Protein 3IDU (pdb70)

B-factor: mean 20.77, std 11.4, range [4.21, 77.35]

Organism: Pyrococcus furiosus (strain ATCC 43587 / DSM 3638 / JCM 8422 / Vc1) (NCBI:txid186497)

Nearest PDB structures (foldseek):
  3idu-assembly1_A  TM=1.009E+00  e=4.921E-21  Pyrococcus furiosus
  3idu-assembly2_B  TM=9.889E-01  e=5.492E-18  Pyrococcus furiosus
  2m8x-assembly1_A  TM=9.704E-01  e=4.963E-16  Pyrococcus furiosus
  4pyg-assembly3_E  TM=6.342E-01  e=6.259E-03  Homo sapiens
  6kzb-assembly2_B  TM=6.230E-01  e=1.447E-02  Homo sapiens

Solvent-accessible surface area: 12906 Å² total

Radius of gyration: 19.67 Å; Cα contacts (8 Å, |Δi|>4): 592; chains: 2; bounding box: 34×52×50 Å

Structure (mmCIF, N/CA/C/O backbone):
data_3IDU
#
_entry.id   3IDU
#
_cell.length_a   24.551
_cell.length_b   72.665
_cell.length_c   58.456
_cell.angle_alpha   90.000
_cell.angle_beta   93.440
_cell.angle_gamma   90.000
#
_symmetry.space_group_name_H-M   'P 1 21 1'
#
loop_
_entity.id
_entity.type
_entity.pdbx_description
1 polymer 'Uncharacterized protein'
2 non-polymer 'MANGANESE (II) ION'
3 water water
#
loop_
_atom_site.group_PDB
_atom_site.id
_atom_site.type_symbol
_atom_site.label_atom_id
_atom_site.label_alt_id
_atom_site.label_comp_id
_atom_site.label_asym_id
_atom_site.label_entity_id
_atom_site.label_seq_id
_atom_site.pdbx_PDB_ins_code
_atom_site.Cartn_x
_atom_site.Cartn_y
_atom_site.Cartn_z
_atom_site.occupancy
_atom_site.B_iso_or_equiv
_atom_site.auth_seq_id
_atom_site.auth_comp_id
_atom_site.auth_asym_id
_atom_site.auth_atom_id
_atom_site.pdbx_PDB_model_num
ATOM 1 N N . THR A 1 2 ? 7.689 2.560 30.696 1.00 48.30 423 THR A N 1
ATOM 2 C CA . THR A 1 2 ? 8.283 1.191 30.674 1.00 46.11 423 THR A CA 1
ATOM 3 C C . THR A 1 2 ? 8.874 0.859 29.310 1.00 45.18 423 THR A C 1
ATOM 4 O O . THR A 1 2 ? 9.662 -0.076 29.176 1.00 48.42 423 THR A O 1
ATOM 8 N N . ASP A 1 3 ? 8.485 1.625 28.298 1.00 46.90 424 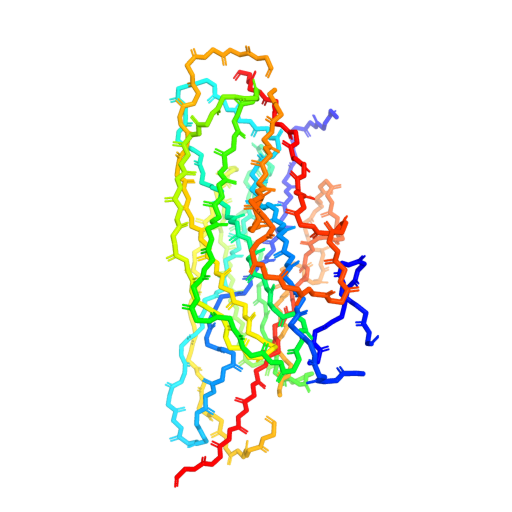ASP A N 1
ATOM 9 C CA . ASP A 1 3 ? 8.981 1.399 26.947 1.00 40.57 424 ASP A CA 1
ATOM 10 C C . ASP A 1 3 ? 10.446 1.802 26.797 1.00 35.70 424 ASP A C 1
ATOM 11 O O . ASP A 1 3 ? 10.837 2.919 27.138 1.00 28.32 424 ASP A O 1
ATOM 16 N N . TYR A 1 4 ? 11.254 0.875 26.294 1.00 32.51 425 TYR A N 1
ATOM 17 C CA . TYR A 1 4 ? 12.672 1.120 26.059 1.00 29.76 425 TYR A CA 1
ATOM 18 C C . TYR A 1 4 ? 13.097 0.381 24.800 1.00 26.95 425 TYR A C 1
ATOM 19 O O . TYR A 1 4 ? 12.809 -0.805 24.645 1.00 19.96 425 TYR A O 1
ATOM 28 N N . ASP A 1 5 ? 13.764 1.101 23.901 1.00 27.75 426 ASP A N 1
ATOM 29 C CA . ASP A 1 5 ? 14.260 0.539 22.646 1.00 23.87 426 ASP A CA 1
ATOM 30 C C . ASP A 1 5 ? 15.496 1.324 22.209 1.00 19.62 426 ASP A C 1
ATOM 31 O O . ASP A 1 5 ? 15.952 2.211 22.934 1.00 21.44 426 ASP A O 1
ATOM 36 N N . LYS A 1 6 ? 16.050 1.009 21.041 1.00 24.22 427 LYS A N 1
ATOM 37 C CA . LYS A 1 6 ? 17.254 1.706 20.590 1.00 23.78 427 LYS A CA 1
ATOM 38 C C . LYS A 1 6 ? 17.045 3.196 20.355 1.00 27.70 427 LYS A C 1
ATOM 39 O O . LYS A 1 6 ? 17.989 3.921 20.035 1.00 27.96 427 LYS A O 1
ATOM 45 N N . LEU A 1 7 ? 15.810 3.653 20.514 1.00 22.88 428 LEU A N 1
ATOM 46 C CA . LEU A 1 7 ? 15.496 5.065 20.326 1.00 27.46 428 LEU A CA 1
ATOM 47 C C . LEU A 1 7 ? 15.022 5.660 21.651 1.00 26.36 428 LEU A C 1
ATOM 48 O O . LEU A 1 7 ? 14.728 6.853 21.743 1.00 27.21 428 LEU A O 1
ATOM 53 N N . SER A 1 8 ? 14.960 4.818 22.678 1.00 29.66 429 SER A N 1
ATOM 54 C CA . SER A 1 8 ? 14.511 5.246 23.996 1.00 24.63 429 SER A CA 1
ATOM 55 C C . SER A 1 8 ? 15.312 4.627 25.136 1.00 28.05 429 SER A C 1
ATOM 56 O O . SER A 1 8 ? 15.236 3.420 25.378 1.00 25.40 429 SER A O 1
ATOM 59 N N . ASN A 1 9 ? 16.070 5.462 25.837 1.00 27.14 430 ASN A N 1
ATOM 60 C CA . ASN A 1 9 ? 16.869 5.008 26.966 1.00 26.23 430 ASN A CA 1
ATOM 61 C C . ASN A 1 9 ? 16.442 5.733 28.233 1.00 26.70 430 ASN A C 1
ATOM 62 O O . ASN A 1 9 ? 15.893 6.831 28.171 1.00 32.68 430 ASN A O 1
ATOM 67 N N . LEU A 1 10 ? 16.693 5.112 29.380 1.00 29.49 431 LEU A N 1
ATOM 68 C CA . LEU A 1 10 ? 16.323 5.702 30.659 1.00 30.32 431 LEU A CA 1
ATOM 69 C C . LEU A 1 10 ? 17.121 6.968 30.958 1.00 32.98 431 LEU A C 1
ATOM 70 O O . LEU A 1 10 ? 18.187 7.197 30.387 1.00 35.63 431 LEU A O 1
ATOM 75 N N . THR A 1 13 ? 16.605 11.771 34.624 1.00 52.95 434 THR A N 1
ATOM 76 C CA . THR A 1 13 ? 16.254 13.184 34.518 1.00 46.40 434 THR A CA 1
ATOM 77 C C . THR A 1 13 ? 14.779 13.367 34.167 1.00 43.22 434 THR A C 1
ATOM 78 O O . THR A 1 13 ? 14.242 12.667 33.309 1.00 45.62 434 THR A O 1
ATOM 82 N N . PHE A 1 14 ? 14.134 14.315 34.839 1.00 35.20 435 PHE A N 1
ATOM 83 C CA . PHE A 1 14 ? 12.724 14.605 34.613 1.00 30.01 435 PHE A CA 1
ATOM 84 C C . PHE A 1 14 ? 12.514 16.104 34.484 1.00 21.82 435 PHE A C 1
ATOM 85 O O . PHE A 1 14 ? 11.384 16.582 34.469 1.00 22.20 435 PHE A O 1
ATOM 93 N N . GLU A 1 15 ? 13.609 16.843 34.381 1.00 19.29 436 GLU A N 1
ATOM 94 C CA . GLU A 1 15 ? 13.515 18.288 34.275 1.00 15.04 436 GLU A CA 1
ATOM 95 C C . GLU A 1 15 ? 13.439 18.804 32.845 1.00 9.64 436 GLU A C 1
ATOM 96 O O . GLU A 1 15 ? 13.372 20.012 32.631 1.00 12.46 436 GLU A O 1
ATOM 102 N N . PHE A 1 16 ? 13.446 17.904 31.863 1.00 10.82 437 PHE A N 1
ATOM 103 C CA . PHE A 1 16 ? 13.376 18.326 30.460 1.00 10.38 437 PHE A CA 1
ATOM 104 C C . PHE A 1 16 ? 12.574 17.395 29.579 1.00 9.82 437 PHE A C 1
ATOM 105 O O . PHE A 1 16 ? 12.519 16.190 29.819 1.00 13.03 437 PHE A O 1
ATOM 113 N N . PRO A 1 17 ? 11.937 17.943 28.538 1.00 7.86 438 PRO A N 1
ATOM 114 C CA . PRO A 1 17 ? 11.188 17.034 27.677 1.00 8.34 438 PRO A CA 1
ATOM 115 C C . PRO A 1 17 ? 12.229 16.486 26.697 1.00 13.49 438 PRO A C 1
ATOM 116 O O . PRO A 1 17 ? 13.381 16.918 26.716 1.00 9.35 438 PRO A O 1
ATOM 120 N N . ASP A 1 18 ? 11.851 15.506 25.887 1.00 7.80 439 ASP A N 1
ATOM 121 C CA . ASP A 1 18 ? 12.750 14.999 24.856 1.00 6.77 439 ASP A CA 1
ATOM 122 C C . ASP A 1 18 ? 11.899 14.403 23.763 1.00 6.79 439 ASP A C 1
ATOM 123 O O . ASP A 1 18 ? 11.372 13.299 23.884 1.00 7.11 439 ASP A O 1
ATOM 128 N N . LEU A 1 19 ? 11.768 15.166 22.695 1.00 7.57 440 LEU A N 1
ATOM 129 C CA . LEU A 1 19 ? 10.976 14.765 21.557 1.00 7.40 440 LEU A CA 1
ATOM 130 C C . LEU A 1 19 ? 11.752 13.854 20.627 1.00 12.04 440 LEU A C 1
ATOM 131 O O . LEU A 1 19 ? 12.931 14.070 20.374 1.00 8.33 440 LEU A O 1
ATOM 136 N N . THR A 1 20 ? 11.078 12.834 20.113 1.00 8.41 441 THR A N 1
ATOM 137 C CA . THR A 1 20 ? 11.706 11.910 19.185 1.00 9.00 441 THR A CA 1
ATOM 138 C C . THR A 1 20 ? 10.667 11.486 18.154 1.00 9.40 441 THR A C 1
ATOM 139 O O . THR A 1 20 ? 9.465 11.588 18.399 1.00 9.46 441 THR A O 1
ATOM 143 N N . VAL A 1 21 ? 11.129 11.014 17.004 1.00 10.38 442 VAL A N 1
ATOM 144 C CA . VAL A 1 21 ? 10.226 10.573 15.947 1.00 10.26 442 VAL A CA 1
ATOM 145 C C . VAL A 1 21 ? 10.727 9.304 15.271 1.00 11.53 442 VAL A C 1
ATOM 146 O O . VAL A 1 21 ? 11.932 9.063 15.180 1.00 11.20 442 VAL A O 1
ATOM 150 N N . GLU A 1 22 ? 9.782 8.500 14.794 1.00 11.58 443 GLU A N 1
ATOM 151 C CA . GLU A 1 22 ? 10.092 7.256 14.105 1.00 11.72 443 GLU A CA 1
ATOM 152 C C . GLU A 1 22 ? 8.998 7.035 13.067 1.00 13.68 443 GLU A C 1
ATOM 153 O O . GLU A 1 22 ? 7.829 7.329 13.318 1.00 12.68 443 GLU A O 1
ATOM 159 N N . ILE A 1 23 ? 9.379 6.523 11.902 1.00 12.73 444 ILE A N 1
ATOM 160 C CA . ILE A 1 23 ? 8.425 6.258 10.829 1.00 10.31 444 ILE A CA 1
ATOM 161 C C . ILE A 1 23 ? 8.238 4.751 10.695 1.00 10.12 444 ILE A C 1
ATOM 162 O O . ILE A 1 23 ? 9.202 3.996 10.799 1.00 15.29 444 ILE A O 1
ATOM 167 N N . LYS A 1 24 ? 7.002 4.316 10.476 1.00 13.05 445 LYS A N 1
ATOM 168 C CA . LYS A 1 24 ? 6.721 2.895 10.298 1.00 18.59 445 LYS A CA 1
ATOM 169 C C . LYS A 1 24 ? 5.758 2.695 9.137 1.00 14.70 445 LYS A C 1
ATOM 170 O O . LYS A 1 24 ? 4.790 3.438 8.987 1.00 17.21 445 LYS A O 1
ATOM 176 N N . GLY A 1 25 ? 6.033 1.693 8.311 1.00 18.24 446 GLY A N 1
ATOM 177 C CA . GLY A 1 25 ? 5.177 1.421 7.171 1.00 16.97 446 GLY A CA 1
ATOM 178 C C . GLY A 1 25 ? 5.892 0.561 6.146 1.00 14.82 446 GLY A C 1
ATOM 179 O O . GLY A 1 25 ? 7.025 0.152 6.379 1.00 16.17 446 GLY A O 1
ATOM 180 N N . PRO A 1 26 ? 5.263 0.273 4.995 1.00 19.87 447 PRO A N 1
ATOM 181 C CA . PRO A 1 26 ? 5.896 -0.555 3.962 1.00 25.03 447 PRO A CA 1
ATOM 182 C C . PRO A 1 26 ? 7.153 0.067 3.365 1.00 26.15 447 PRO A C 1
ATOM 183 O O . PRO A 1 26 ? 7.166 1.243 2.999 1.00 31.61 447 PRO A O 1
ATOM 187 N N . ASP A 1 27 ? 8.210 -0.733 3.276 1.00 19.23 448 ASP A N 1
ATOM 188 C CA . ASP A 1 27 ? 9.473 -0.277 2.716 1.00 24.74 448 ASP A CA 1
ATOM 189 C C . ASP A 1 27 ? 9.486 -0.514 1.208 1.00 33.05 448 ASP A C 1
ATOM 190 O O . ASP A 1 27 ? 10.439 -0.156 0.513 1.00 26.13 448 ASP A O 1
ATOM 195 N N . VAL A 1 28 ? 8.412 -1.120 0.713 1.00 32.96 449 VAL A N 1
ATOM 196 C CA . VAL A 1 28 ? 8.264 -1.406 -0.708 1.00 31.30 449 VAL A CA 1
ATOM 197 C C . VAL A 1 28 ? 6.802 -1.219 -1.090 1.00 32.99 449 VAL A C 1
ATOM 198 O O . VAL A 1 28 ? 5.922 -1.870 -0.530 1.00 28.64 449 VAL A O 1
ATOM 202 N N . VAL A 1 29 ? 6.549 -0.322 -2.038 1.00 31.19 450 VAL A N 1
ATOM 203 C CA . VAL A 1 29 ? 5.188 -0.050 -2.486 1.00 35.15 450 VAL A CA 1
ATOM 204 C C . VAL A 1 29 ? 5.087 -0.038 -4.007 1.00 38.07 450 VAL A C 1
ATOM 205 O O . VAL A 1 29 ? 6.077 0.189 -4.703 1.00 42.83 450 VAL A O 1
ATOM 209 N N . GLY A 1 30 ? 3.883 -0.283 -4.516 1.00 37.74 451 GLY A N 1
ATOM 210 C CA . GLY A 1 30 ? 3.672 -0.294 -5.953 1.00 38.43 451 GLY A CA 1
ATOM 211 C C . GLY A 1 30 ? 3.094 1.010 -6.469 1.00 35.76 451 GLY A C 1
ATOM 212 O O . GLY A 1 30 ? 2.267 1.640 -5.807 1.00 26.82 451 GLY A O 1
ATOM 213 N N . VAL A 1 31 ? 3.525 1.417 -7.658 1.00 31.41 452 VAL A N 1
ATOM 214 C CA . VAL A 1 31 ? 3.046 2.656 -8.256 1.00 31.47 452 VAL A CA 1
ATOM 215 C C . VAL A 1 31 ? 1.517 2.718 -8.273 1.00 31.22 452 VAL A C 1
ATOM 216 O O . VAL A 1 31 ? 0.842 1.722 -8.538 1.00 27.37 452 VAL A O 1
ATOM 220 N N . ASN A 1 32 ? 0.983 3.897 -7.972 1.00 35.22 453 ASN A N 1
ATOM 221 C CA . ASN A 1 32 ? -0.459 4.128 -7.955 1.00 30.41 453 ASN A CA 1
ATOM 222 C C . ASN A 1 32 ? -1.197 3.232 -6.966 1.00 34.11 453 ASN A C 1
ATOM 223 O O . ASN A 1 32 ? -2.357 2.873 -7.184 1.00 33.36 453 ASN A O 1
ATOM 228 N N . LYS A 1 33 ? -0.523 2.882 -5.875 1.00 31.68 454 LYS A N 1
ATOM 229 C CA . LYS A 1 33 ? -1.116 2.038 -4.845 1.00 34.99 454 LYS A CA 1
ATOM 230 C C . LYS A 1 33 ? -1.126 2.759 -3.504 1.00 27.11 454 LYS A C 1
ATOM 231 O O . LYS A 1 33 ? -0.113 3.308 -3.079 1.00 30.73 454 LYS A O 1
ATOM 237 N N . LEU A 1 34 ? -2.282 2.758 -2.847 1.00 30.54 455 LEU A N 1
ATOM 238 C CA . LEU A 1 34 ? -2.437 3.411 -1.552 1.00 31.22 455 LEU A CA 1
ATOM 239 C C . LEU A 1 34 ? -1.553 2.762 -0.494 1.00 30.12 455 LEU A C 1
ATOM 240 O O . LEU A 1 34 ? -1.633 1.557 -0.262 1.00 31.33 455 LEU A O 1
ATOM 245 N N . ALA A 1 35 ? -0.710 3.567 0.144 1.00 29.38 456 ALA A N 1
ATOM 246 C CA . ALA A 1 35 ? 0.179 3.073 1.188 1.00 30.31 456 ALA A CA 1
ATOM 247 C C . ALA A 1 35 ? -0.061 3.875 2.465 1.00 29.26 456 ALA A C 1
ATOM 248 O O . ALA A 1 35 ? -0.184 5.100 2.426 1.00 26.42 456 ALA A O 1
ATOM 250 N N . GLU A 1 36 ? -0.127 3.180 3.596 1.00 29.05 457 GLU A N 1
ATOM 251 C CA . GLU A 1 36 ? -0.364 3.837 4.875 1.00 31.52 457 GLU A CA 1
ATOM 252 C C . GLU A 1 36 ? 0.873 3.797 5.767 1.00 28.97 457 GLU A C 1
ATOM 253 O O . GLU A 1 36 ? 1.432 2.730 6.023 1.00 26.95 457 GLU A O 1
ATOM 259 N N . TYR A 1 37 ? 1.300 4.968 6.231 1.00 19.19 458 TYR A N 1
ATOM 260 C CA . TYR A 1 37 ? 2.468 5.062 7.100 1.00 22.49 458 TYR A CA 1
ATOM 261 C C . TYR A 1 37 ? 2.095 5.649 8.445 1.00 16.16 458 TYR A C 1
ATOM 262 O O . TYR A 1 37 ? 1.057 6.289 8.585 1.00 16.32 458 TYR A O 1
ATOM 271 N N . GLU A 1 38 ? 2.943 5.421 9.440 1.00 15.94 459 GLU A N 1
ATOM 272 C CA . GLU A 1 38 ? 2.690 5.955 10.767 1.00 18.92 459 GLU A CA 1
ATOM 273 C C . GLU A 1 38 ? 3.913 6.688 11.284 1.00 17.24 459 GLU A C 1
ATOM 274 O O . GLU A 1 38 ? 5.043 6.216 11.148 1.00 19.29 459 GLU A O 1
ATOM 280 N N . VAL A 1 39 ? 3.678 7.856 11.866 1.00 12.58 460 VAL A N 1
ATOM 281 C CA . VAL A 1 39 ? 4.755 8.637 12.443 1.00 13.49 460 VAL A CA 1
ATOM 282 C C . VAL A 1 39 ? 4.551 8.539 13.950 1.00 10.31 460 VAL A C 1
ATOM 283 O O . VAL A 1 39 ? 3.532 8.984 14.472 1.00 11.42 460 VAL A O 1
ATOM 287 N N . HIS A 1 40 ? 5.505 7.915 14.635 1.00 9.95 461 HIS A N 1
ATOM 288 C CA . HIS A 1 40 ? 5.437 7.757 16.082 1.00 12.34 461 HIS A CA 1
ATOM 289 C C . HIS A 1 40 ? 6.233 8.879 16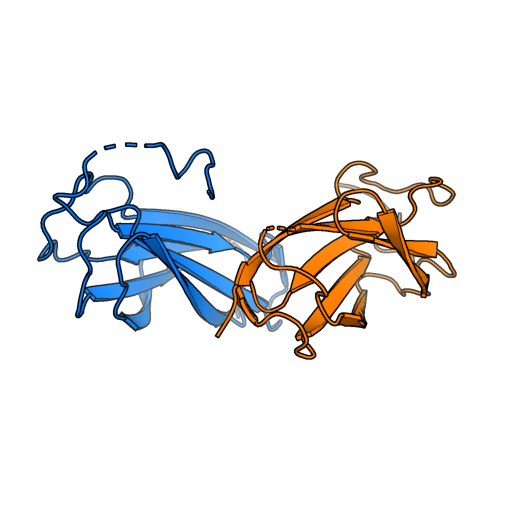.743 1.00 13.86 461 HIS A C 1
ATOM 290 O O . HIS A 1 40 ? 7.458 8.912 16.653 1.00 11.54 461 HIS A O 1
ATOM 297 N N . VAL A 1 41 ? 5.530 9.802 17.393 1.00 11.11 462 VAL A N 1
ATOM 298 C CA . VAL A 1 41 ? 6.182 10.926 18.063 1.00 11.43 462 VAL A CA 1
ATOM 299 C C . VAL A 1 41 ? 6.081 10.699 19.567 1.00 10.91 462 VAL A C 1
ATOM 300 O O . VAL A 1 41 ? 4.997 10.446 20.097 1.00 7.65 462 VAL A O 1
ATOM 304 N N . LYS A 1 42 ? 7.216 10.775 20.258 1.00 6.82 463 LYS A N 1
ATOM 305 C CA . LYS A 1 42 ? 7.222 10.539 21.694 1.00 6.05 463 LYS A CA 1
ATOM 306 C C . LYS A 1 42 ? 7.934 11.629 22.475 1.00 7.98 463 LYS A C 1
ATOM 307 O O . LYS A 1 42 ? 8.779 12.345 21.939 1.00 8.22 463 LYS A O 1
ATOM 313 N N . ASN A 1 43 ? 7.562 11.758 23.743 1.00 7.43 464 ASN A N 1
ATOM 314 C CA . ASN A 1 43 ? 8.208 12.700 24.642 1.00 9.62 464 ASN A CA 1
ATOM 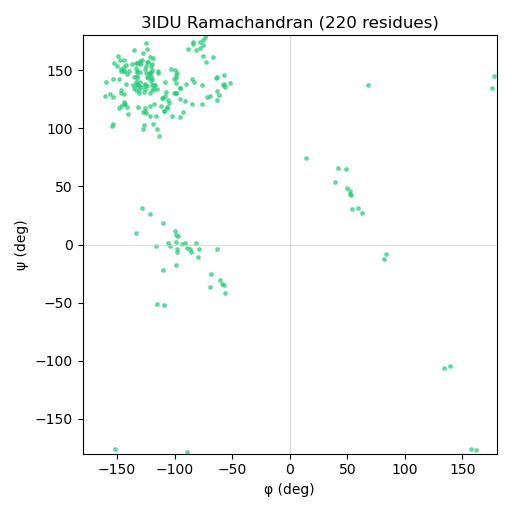315 C C . ASN A 1 43 ? 8.779 11.796 25.719 1.00 14.30 464 ASN A C 1
ATOM 316 O O . ASN A 1 43 ? 8.044 11.296 26.566 1.00 11.25 464 ASN A O 1
ATOM 321 N N . LEU A 1 44 ? 10.085 11.568 25.672 1.00 11.39 465 LEU A N 1
ATOM 322 C CA . LEU A 1 44 ? 10.736 10.702 26.645 1.00 14.27 465 LEU A CA 1
ATOM 323 C C . LEU A 1 44 ? 10.988 11.407 27.971 1.00 18.61 465 LEU A C 1
ATOM 324 O O . LEU A 1 44 ? 11.338 10.759 28.956 1.00 14.85 465 LEU A O 1
ATOM 329 N N . GLY A 1 45 ? 10.802 12.725 27.988 1.00 13.63 466 GLY A N 1
ATOM 330 C CA . GLY A 1 45 ? 11.058 13.508 29.187 1.00 14.65 466 GLY A CA 1
ATOM 331 C C . GLY A 1 45 ? 9.972 13.598 30.242 1.00 15.83 466 GLY A C 1
ATOM 332 O O . GLY A 1 45 ? 8.855 13.123 30.045 1.00 11.61 466 GLY A O 1
ATOM 333 N N . GLY A 1 46 ? 10.314 14.229 31.364 1.00 10.09 467 GLY A N 1
ATOM 334 C CA . GLY A 1 46 ? 9.376 14.381 32.467 1.00 9.87 467 GLY A CA 1
ATOM 335 C C . GLY A 1 46 ? 8.597 15.686 32.448 1.00 7.31 467 GLY A C 1
ATOM 336 O O . GLY A 1 46 ? 7.789 15.952 33.343 1.00 13.84 467 GLY A O 1
ATOM 337 N N . ILE A 1 47 ? 8.852 16.507 31.434 1.00 8.48 468 ILE A N 1
ATOM 338 C CA . ILE A 1 47 ? 8.161 17.781 31.274 1.00 7.94 468 ILE A CA 1
ATOM 339 C C . ILE A 1 47 ? 7.383 17.690 29.972 1.00 6.54 468 ILE A C 1
ATOM 340 O O . ILE A 1 47 ? 7.893 17.176 28.979 1.00 8.17 468 ILE A O 1
ATOM 345 N N . GLY A 1 48 ? 6.143 18.165 29.984 1.00 6.40 469 GLY A N 1
ATOM 346 C CA . GLY A 1 48 ? 5.329 18.099 28.785 1.00 6.15 469 GLY A CA 1
ATOM 347 C C . GLY A 1 48 ? 5.651 19.150 27.738 1.00 11.25 469 GLY A C 1
ATOM 348 O O . GLY A 1 48 ? 6.398 20.102 27.988 1.00 10.47 469 GLY A O 1
ATOM 349 N N . VAL A 1 49 ? 5.074 18.961 26.555 1.00 6.53 470 VAL A N 1
ATOM 350 C CA . VAL A 1 49 ? 5.251 19.864 25.431 1.00 7.55 470 VAL A CA 1
ATOM 351 C C . VAL A 1 49 ? 3.871 20.263 24.932 1.00 11.11 470 VAL A C 1
ATOM 352 O O . VAL A 1 49 ? 3.228 19.516 24.204 1.00 9.18 470 VAL A O 1
ATOM 356 N N . PRO A 1 50 ? 3.393 21.448 25.336 1.00 11.82 471 PRO A N 1
ATOM 357 C CA . PRO A 1 50 ? 2.076 21.948 24.930 1.00 7.94 471 PRO A CA 1
ATOM 358 C C . PRO A 1 50 ? 1.876 22.043 23.426 1.00 11.42 471 PRO A C 1
ATOM 359 O O . PRO A 1 50 ? 0.776 21.812 22.922 1.00 13.12 471 PRO A O 1
ATOM 363 N N . SER A 1 51 ? 2.939 22.376 22.702 1.00 12.16 472 SER A N 1
ATOM 364 C CA . SER A 1 51 ? 2.829 22.516 21.258 1.00 11.44 472 SER A CA 1
ATOM 365 C C . SER A 1 51 ? 4.157 22.435 20.516 1.00 10.77 472 SER A C 1
ATOM 366 O O . SER A 1 51 ? 5.109 23.130 20.854 1.00 11.29 472 SER A O 1
ATOM 369 N N . THR A 1 52 ? 4.214 21.571 19.509 1.00 11.56 473 THR A N 1
ATOM 370 C CA . THR A 1 52 ? 5.402 21.443 18.682 1.00 7.62 473 THR A CA 1
ATOM 371 C C . THR A 1 52 ? 4.967 20.960 17.311 1.00 11.80 473 THR A C 1
ATOM 372 O O . THR A 1 52 ? 3.902 20.355 17.154 1.00 12.21 473 THR A O 1
ATOM 376 N N . LYS A 1 53 ? 5.788 21.243 16.310 1.00 10.16 474 LYS A N 1
ATOM 377 C CA . LYS A 1 53 ? 5.460 20.857 14.951 1.00 9.45 474 LYS A CA 1
ATOM 378 C C . LYS A 1 53 ?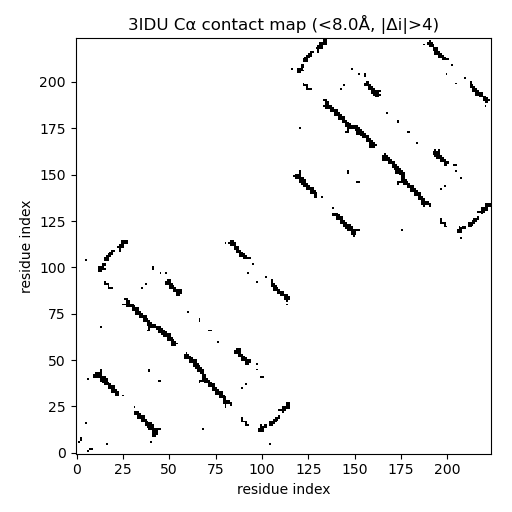 6.148 19.579 14.492 1.00 11.87 474 LYS A C 1
ATOM 379 O O . LYS A 1 53 ? 7.320 19.341 14.785 1.00 12.32 474 LYS A O 1
ATOM 385 N N . VAL A 1 54 ? 5.394 18.757 13.776 1.00 9.05 475 VAL A N 1
ATOM 386 C CA . VAL A 1 54 ? 5.912 17.519 13.222 1.00 7.19 475 VAL A CA 1
ATOM 387 C C . VAL A 1 54 ? 5.740 17.676 11.711 1.00 10.72 475 VAL A C 1
ATOM 388 O O . VAL A 1 54 ? 4.707 18.167 11.240 1.00 8.60 475 VAL A O 1
ATOM 392 N N . ARG A 1 55 ? 6.758 17.277 10.960 1.00 9.01 476 ARG A N 1
ATOM 393 C CA . ARG A 1 55 ? 6.724 17.394 9.516 1.00 8.79 476 ARG A CA 1
ATOM 394 C C . ARG A 1 55 ? 7.228 16.123 8.854 1.00 8.15 476 ARG A C 1
ATOM 395 O O . ARG A 1 55 ? 8.133 15.453 9.363 1.00 13.45 476 ARG A O 1
ATOM 403 N N . VAL A 1 56 ? 6.616 15.784 7.725 1.00 7.55 477 VAL A N 1
ATOM 404 C CA . VAL A 1 56 ? 7.021 14.620 6.949 1.00 7.23 477 VAL A CA 1
ATOM 405 C C . VAL A 1 56 ? 7.431 15.132 5.573 1.00 8.32 477 VAL A C 1
ATOM 406 O O . VAL A 1 56 ? 6.736 15.943 4.963 1.00 10.24 477 VAL A O 1
ATOM 410 N N . TYR A 1 57 ? 8.583 14.657 5.115 1.00 12.83 478 TYR A N 1
ATOM 411 C CA . TYR A 1 57 ? 9.154 15.027 3.829 1.00 15.13 478 TYR A CA 1
ATOM 412 C C . TYR A 1 57 ? 9.347 13.773 2.998 1.00 14.34 478 TYR A C 1
ATOM 413 O O . TYR A 1 57 ? 9.630 12.702 3.534 1.00 15.33 478 TYR A O 1
ATOM 422 N N . ILE A 1 58 ? 9.205 13.916 1.688 1.00 11.20 479 ILE A N 1
ATOM 423 C CA . ILE A 1 58 ? 9.413 12.811 0.765 1.00 11.04 479 ILE A CA 1
ATOM 424 C C . ILE A 1 58 ? 10.437 13.351 -0.231 1.00 10.72 479 ILE A C 1
ATOM 425 O O . ILE A 1 58 ? 10.152 14.293 -0.966 1.00 12.22 479 ILE A O 1
ATOM 430 N N . ASN A 1 59 ? 11.627 12.752 -0.235 1.00 9.40 480 ASN A N 1
ATOM 431 C CA . ASN A 1 59 ? 12.726 13.192 -1.092 1.00 12.36 480 ASN A CA 1
ATOM 432 C C . ASN A 1 59 ? 13.012 14.685 -0.914 1.00 15.82 480 ASN A C 1
ATOM 433 O O . ASN A 1 59 ? 13.224 15.421 -1.881 1.00 15.15 480 ASN A O 1
ATOM 438 N N . GLY A 1 60 ? 13.006 15.118 0.346 1.00 13.65 481 GLY A N 1
ATOM 439 C CA . GLY A 1 60 ? 13.303 16.501 0.684 1.00 11.10 481 GLY A CA 1
ATOM 440 C C . GLY A 1 60 ? 12.191 17.518 0.552 1.00 13.75 481 GLY A C 1
ATOM 441 O O . GLY A 1 60 ? 12.330 18.643 1.030 1.00 15.44 481 GLY A O 1
ATOM 442 N N . THR A 1 61 ? 11.095 17.143 -0.098 1.00 15.87 482 THR A N 1
ATOM 443 C CA . THR A 1 61 ? 9.982 18.068 -0.271 1.00 15.62 482 THR A CA 1
ATOM 444 C C . THR A 1 61 ? 8.907 17.793 0.779 1.00 12.35 482 THR A C 1
ATOM 445 O O . THR A 1 61 ? 8.495 16.653 0.970 1.00 9.94 482 THR A O 1
ATOM 449 N N . LEU A 1 62 ? 8.470 18.845 1.462 1.00 10.81 483 LEU A N 1
ATOM 450 C CA . LEU A 1 62 ? 7.459 18.717 2.500 1.00 9.56 483 LEU A CA 1
ATOM 451 C C . LEU A 1 62 ? 6.199 18.066 1.956 1.00 14.32 483 LEU A C 1
ATOM 452 O O . LEU A 1 62 ? 5.726 18.406 0.867 1.00 10.77 483 LEU A O 1
ATOM 457 N N . TYR A 1 63 ? 5.663 17.128 2.727 1.00 9.25 484 TYR A N 1
ATOM 458 C CA . TYR A 1 63 ? 4.458 16.414 2.341 1.00 11.22 484 TYR A CA 1
ATOM 459 C C . TYR A 1 63 ? 3.296 16.706 3.283 1.00 11.20 484 TYR A C 1
ATOM 460 O O . TYR A 1 63 ? 2.208 17.061 2.842 1.00 12.98 484 TYR A O 1
ATOM 469 N N . LYS A 1 64 ? 3.518 16.566 4.585 1.00 10.78 485 LYS A N 1
ATOM 470 C CA . LYS A 1 64 ? 2.433 16.814 5.523 1.00 12.29 485 LYS A CA 1
ATOM 471 C C . LYS A 1 64 ? 2.951 17.406 6.820 1.00 10.91 485 LYS A C 1
ATOM 472 O O . LYS A 1 64 ? 4.093 17.168 7.212 1.00 10.82 485 LYS A O 1
ATOM 478 N N . ASN A 1 65 ? 2.108 18.192 7.480 1.00 14.24 486 ASN A N 1
ATOM 479 C CA . ASN A 1 65 ? 2.501 18.800 8.738 1.00 16.34 486 ASN A CA 1
ATOM 480 C C . ASN A 1 65 ? 1.430 18.644 9.804 1.00 12.78 486 ASN A C 1
ATOM 481 O O . ASN A 1 65 ? 0.234 18.575 9.508 1.00 15.99 486 ASN A O 1
ATOM 486 N N . TRP A 1 66 ? 1.888 18.561 11.047 1.00 9.22 487 TRP A N 1
ATOM 487 C CA . TRP A 1 66 ? 1.027 18.402 12.212 1.00 11.84 487 TRP A CA 1
ATOM 488 C C . TRP A 1 66 ? 1.522 19.318 13.316 1.00 14.00 487 TRP A C 1
ATOM 489 O O . TRP A 1 66 ? 2.697 19.677 13.368 1.00 12.19 487 TRP A O 1
ATOM 500 N N . THR A 1 67 ? 0.612 19.668 14.212 1.00 9.41 488 THR A N 1
ATOM 501 C CA . THR A 1 67 ? 0.932 20.477 15.377 1.00 13.21 488 THR A CA 1
ATOM 502 C C . THR A 1 67 ? 0.416 19.596 16.506 1.00 15.87 488 THR A C 1
ATOM 503 O O . THR A 1 67 ? -0.791 19.373 16.609 1.00 16.47 488 THR A O 1
ATOM 507 N N . VAL A 1 68 ? 1.311 19.072 17.340 1.00 8.65 489 VAL A N 1
ATOM 508 C CA . VAL A 1 68 ? 0.865 18.193 18.413 1.00 12.44 489 VAL A CA 1
ATOM 509 C C . VAL A 1 68 ? 1.354 18.585 19.793 1.00 14.56 489 VAL A C 1
ATOM 510 O O . VAL A 1 68 ? 2.259 19.404 19.942 1.00 9.01 489 VAL A O 1
ATOM 514 N N . SER A 1 69 ? 0.716 17.998 20.800 1.00 8.66 490 SER A N 1
ATOM 515 C CA . SER A 1 69 ? 1.086 18.226 22.181 1.00 6.58 490 SER A CA 1
ATOM 516 C C . SER A 1 69 ? 1.443 16.859 22.731 1.00 9.49 490 SER A C 1
ATOM 517 O O . SER A 1 69 ? 0.899 15.847 22.288 1.00 9.34 490 SER A O 1
ATOM 520 N N . LEU A 1 70 ? 2.377 16.816 23.677 1.00 10.01 491 LEU A N 1
ATOM 521 C CA . LEU A 1 70 ? 2.781 15.550 24.274 1.00 9.36 491 LEU A CA 1
ATOM 522 C C . LEU A 1 70 ? 3.143 15.733 25.727 1.00 14.72 491 LEU A C 1
ATOM 523 O O . LEU A 1 70 ? 4.060 16.485 26.061 1.00 14.32 491 LEU A O 1
ATOM 528 N N . GLY A 1 71 ? 2.410 15.046 26.591 1.00 9.08 492 GLY A N 1
ATOM 529 C CA . GLY A 1 71 ? 2.694 15.131 28.007 1.00 11.05 492 GLY A CA 1
ATOM 530 C C . GLY A 1 71 ? 3.939 14.319 28.298 1.00 10.33 492 GLY A C 1
ATOM 531 O O . GLY A 1 71 ? 4.492 13.675 27.402 1.00 8.78 492 GLY A O 1
ATOM 532 N N . PRO A 1 72 ? 4.416 14.337 29.545 1.00 10.25 493 PRO A N 1
ATOM 533 C CA . PRO A 1 72 ? 5.614 13.565 29.884 1.00 11.83 493 PRO A CA 1
ATOM 534 C C . PRO A 1 72 ? 5.420 12.076 29.583 1.00 13.21 493 PRO A C 1
ATOM 535 O O . PRO A 1 72 ? 4.360 11.507 29.856 1.00 8.92 493 PRO A O 1
ATOM 539 N N . LYS A 1 73 ? 6.444 11.462 29.001 1.00 7.56 494 LYS A N 1
ATOM 540 C CA . LYS A 1 73 ? 6.406 10.049 28.665 1.00 8.71 494 LYS A CA 1
ATOM 541 C C . LYS A 1 73 ? 5.198 9.661 27.814 1.00 12.79 494 LYS A C 1
ATOM 542 O O . LYS A 1 73 ? 4.714 8.536 27.907 1.00 20.53 494 LYS A O 1
ATOM 548 N N . GLU A 1 74 ? 4.704 10.581 26.991 1.00 9.32 495 GLU A N 1
ATOM 549 C CA . GLU A 1 74 ? 3.554 10.280 26.140 1.00 10.52 495 GLU A CA 1
ATOM 550 C C . GLU A 1 74 ? 3.979 10.030 24.693 1.00 15.84 495 GLU A C 1
ATOM 551 O O . GLU A 1 74 ? 4.995 10.553 24.225 1.00 12.73 495 GLU A O 1
ATOM 557 N N . GLU A 1 75 ? 3.200 9.215 23.993 1.00 11.99 496 GLU A N 1
ATOM 558 C CA . GLU A 1 75 ? 3.481 8.903 22.601 1.00 10.33 496 GLU A CA 1
ATOM 559 C C . GLU A 1 75 ? 2.208 9.038 21.793 1.00 8.70 496 GLU A C 1
ATOM 560 O O . GLU A 1 75 ? 1.118 8.726 22.276 1.00 9.26 496 GLU A O 1
ATOM 566 N N . LYS A 1 76 ? 2.343 9.526 20.569 1.00 8.14 497 LYS A N 1
ATOM 567 C CA . LYS A 1 76 ? 1.195 9.657 19.687 1.00 9.13 497 LYS A CA 1
ATOM 568 C C . LYS A 1 76 ? 1.561 9.098 18.327 1.00 14.56 497 LYS A C 1
ATOM 569 O O . LYS A 1 76 ? 2.711 9.194 17.889 1.00 13.24 497 LYS A O 1
ATOM 575 N N . VAL A 1 77 ? 0.578 8.488 17.675 1.00 11.48 498 VAL A N 1
ATOM 576 C CA . VAL A 1 77 ? 0.777 7.912 16.360 1.00 15.50 498 VAL A CA 1
ATOM 577 C C . VAL A 1 77 ? 0.035 8.766 15.348 1.00 17.07 498 VAL A C 1
ATOM 578 O O . VAL A 1 77 ? -1.192 8.888 15.388 1.00 16.80 498 VAL A O 1
ATOM 582 N N . LEU A 1 78 ? 0.801 9.387 14.462 1.00 13.97 499 LEU A N 1
ATOM 583 C CA . LEU A 1 78 ? 0.250 10.237 13.420 1.00 20.97 499 LEU A CA 1
ATOM 584 C C . LEU A 1 78 ? 0.240 9.401 12.155 1.00 16.72 499 LEU A C 1
ATOM 585 O O . LEU A 1 78 ? 1.159 8.622 11.915 1.00 22.46 499 LEU A O 1
ATOM 590 N N . THR A 1 79 ? -0.793 9.549 11.342 1.00 15.79 500 THR A N 1
ATOM 591 C CA . THR A 1 79 ? -0.859 8.763 10.126 1.00 14.52 500 THR A CA 1
ATOM 592 C C . THR A 1 79 ? -0.967 9.625 8.885 1.00 15.75 500 THR A C 1
ATOM 593 O O . THR A 1 79 ? -1.381 10.783 8.946 1.00 18.04 500 THR A O 1
ATOM 597 N N . PHE A 1 80 ? -0.571 9.052 7.760 1.00 17.98 501 PHE A N 1
ATOM 598 C CA . PHE A 1 80 ? -0.663 9.737 6.481 1.00 20.03 501 PHE A CA 1
ATOM 599 C C . PHE A 1 80 ? -0.621 8.693 5.379 1.00 27.30 501 PHE A C 1
ATOM 600 O O . PHE A 1 80 ? 0.121 7.710 5.465 1.00 27.12 501 PHE A O 1
ATOM 608 N N . ASN A 1 81 ? -1.442 8.893 4.356 1.00 21.96 502 ASN A N 1
ATOM 609 C CA . ASN A 1 81 ? -1.478 7.965 3.236 1.00 28.10 502 ASN A CA 1
ATOM 610 C C . ASN A 1 81 ? -0.650 8.536 2.100 1.00 26.15 502 ASN A C 1
ATOM 611 O O . ASN A 1 81 ? -0.525 9.751 1.958 1.00 19.98 502 A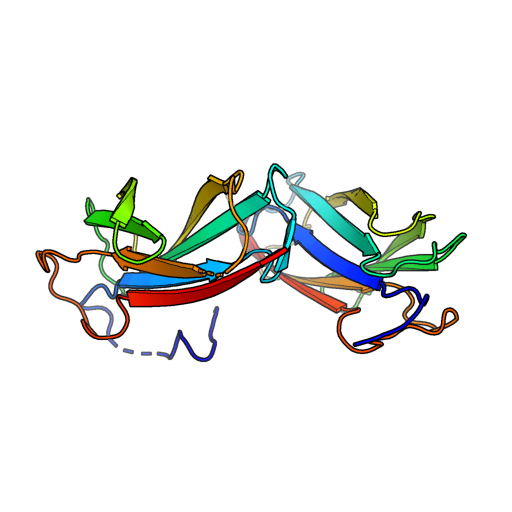SN A O 1
ATOM 616 N N . TRP A 1 82 ? -0.078 7.650 1.295 1.00 23.80 503 TRP A N 1
ATOM 617 C CA . TRP A 1 82 ? 0.732 8.069 0.166 1.00 28.95 503 TRP A CA 1
ATOM 618 C C . TRP A 1 82 ? 0.552 7.129 -1.017 1.00 32.01 503 TRP A C 1
ATOM 619 O O . TRP A 1 82 ? 0.813 5.928 -0.920 1.00 33.03 503 TRP A O 1
ATOM 630 N N . THR A 1 83 ? 0.104 7.692 -2.133 1.00 24.93 504 THR A N 1
ATOM 631 C CA . THR A 1 83 ? -0.106 6.926 -3.351 1.00 29.30 504 THR A CA 1
ATOM 632 C C . THR A 1 83 ? 0.900 7.401 -4.393 1.00 27.51 504 THR A C 1
ATOM 633 O O . THR A 1 83 ? 0.651 8.378 -5.103 1.00 32.52 504 THR A O 1
ATOM 637 N N . PRO A 1 84 ? 2.062 6.727 -4.481 1.00 21.54 505 PRO A N 1
ATOM 638 C CA . PRO A 1 84 ? 3.132 7.057 -5.429 1.00 19.78 505 PRO A CA 1
ATOM 639 C C . PRO A 1 84 ? 2.644 7.045 -6.873 1.00 26.86 505 PRO A C 1
ATOM 640 O O . PRO A 1 84 ? 1.787 6.238 -7.236 1.00 27.11 505 PRO A O 1
ATOM 644 N N . THR A 1 85 ? 3.205 7.935 -7.689 1.00 26.76 506 THR A N 1
ATOM 645 C CA . THR A 1 85 ? 2.843 8.044 -9.100 1.00 24.78 506 THR A CA 1
ATOM 646 C C . THR A 1 85 ? 3.979 7.570 -10.006 1.00 30.23 506 THR A C 1
ATOM 647 O O . THR A 1 85 ? 3.751 7.205 -11.161 1.00 36.59 506 THR A O 1
ATOM 651 N N . GLN A 1 86 ? 5.200 7.580 -9.479 1.00 27.27 507 GLN A N 1
ATOM 652 C CA . GLN A 1 86 ? 6.380 7.155 -10.232 1.00 39.82 507 GLN A CA 1
ATOM 653 C C . GLN A 1 86 ? 7.193 6.159 -9.411 1.00 39.71 507 GLN A C 1
ATOM 654 O O . GLN A 1 86 ? 7.110 6.147 -8.183 1.00 42.03 507 GLN A O 1
ATOM 660 N N . GLU A 1 87 ? 7.984 5.329 -10.086 1.00 42.23 508 GLU A N 1
ATOM 661 C CA . GLU A 1 87 ? 8.806 4.343 -9.392 1.00 44.64 508 GLU A CA 1
ATOM 662 C C . GLU A 1 87 ? 10.162 4.929 -9.021 1.00 43.62 508 GLU A C 1
ATOM 663 O O . GLU A 1 87 ? 10.531 6.007 -9.488 1.00 47.88 508 GLU A O 1
ATOM 669 N N . GLY A 1 88 ? 10.902 4.210 -8.183 1.00 46.03 509 GLY A N 1
ATOM 670 C CA . GLY A 1 88 ? 12.214 4.672 -7.765 1.00 45.01 509 GLY A CA 1
ATOM 671 C C . GLY A 1 88 ? 12.435 4.545 -6.270 1.00 43.99 509 GLY A C 1
ATOM 672 O O . GLY A 1 88 ? 11.547 4.106 -5.536 1.00 37.53 509 GLY A O 1
ATOM 681 N N . TYR A 1 90 ? 12.728 6.241 -2.849 1.00 41.26 511 TYR A N 1
ATOM 682 C CA . TYR A 1 90 ? 12.341 7.463 -2.157 1.00 30.81 511 TYR A CA 1
ATOM 683 C C . TYR A 1 90 ? 12.769 7.456 -0.692 1.00 33.51 511 TYR A C 1
ATOM 684 O O . TYR A 1 90 ? 12.763 6.413 -0.039 1.00 28.31 511 TYR A O 1
ATOM 693 N N . ARG A 1 91 ? 13.143 8.627 -0.184 1.00 23.84 512 ARG A N 1
ATOM 694 C CA . ARG A 1 91 ? 13.558 8.770 1.209 1.00 24.05 512 ARG A CA 1
ATOM 695 C C . ARG A 1 91 ? 12.527 9.595 1.972 1.00 20.17 512 ARG A C 1
ATOM 696 O O . ARG A 1 91 ? 12.261 10.746 1.629 1.00 15.14 512 ARG A O 1
ATOM 704 N N . ILE A 1 92 ? 11.931 8.995 2.996 1.00 16.17 513 ILE A N 1
ATOM 705 C CA . ILE A 1 92 ? 10.940 9.693 3.807 1.00 11.82 513 ILE A CA 1
ATOM 706 C C . ILE A 1 92 ? 11.638 10.201 5.065 1.00 12.15 513 ILE A C 1
ATOM 707 O O . ILE A 1 92 ? 12.355 9.453 5.727 1.00 16.24 513 ILE A O 1
ATOM 712 N N . ASN A 1 93 ? 11.444 11.478 5.376 1.00 9.83 514 ASN A N 1
ATOM 713 C CA . ASN A 1 93 ? 12.028 12.063 6.568 1.00 10.73 514 ASN A CA 1
ATOM 714 C C . ASN A 1 93 ? 10.899 12.588 7.430 1.00 11.58 514 ASN A C 1
ATOM 715 O O . ASN A 1 93 ? 9.889 13.069 6.923 1.00 11.69 514 ASN A O 1
ATOM 720 N N . ALA A 1 94 ? 11.068 12.475 8.741 1.00 11.31 515 ALA A N 1
ATOM 721 C CA . ALA A 1 94 ? 10.081 12.979 9.676 1.00 7.72 515 ALA A CA 1
ATOM 722 C C . ALA A 1 94 ? 10.870 13.789 10.690 1.00 11.67 515 ALA A C 1
ATOM 723 O O . ALA A 1 94 ? 11.941 13.370 11.129 1.00 12.46 515 ALA A O 1
ATOM 725 N N . THR A 1 95 ? 10.364 14.963 11.040 1.00 7.58 516 THR A N 1
ATOM 726 C CA . THR A 1 95 ? 11.055 15.804 12.006 1.00 6.14 516 THR A CA 1
ATOM 727 C C . THR A 1 95 ? 10.094 16.342 13.049 1.00 10.51 516 THR A C 1
ATOM 728 O O . THR A 1 95 ? 8.905 16.522 12.783 1.00 10.80 516 THR A O 1
ATOM 732 N N . VAL A 1 96 ? 10.615 16.597 14.241 1.00 7.09 517 VAL A N 1
ATOM 733 C CA . VAL A 1 96 ? 9.807 17.170 15.302 1.00 6.70 517 VAL A CA 1
ATOM 734 C C . VAL A 1 96 ? 10.628 18.321 15.884 1.00 8.75 517 VAL A C 1
ATOM 735 O O . VAL A 1 96 ? 11.838 18.206 16.073 1.00 8.51 517 VAL A O 1
ATOM 739 N N . ASP A 1 97 ? 9.952 19.438 16.137 1.00 7.95 518 ASP A N 1
ATOM 740 C CA . ASP A 1 97 ? 10.586 20.656 16.626 1.00 10.63 518 ASP A CA 1
ATOM 741 C C . ASP A 1 97 ? 11.792 21.010 15.770 1.00 10.27 518 ASP A C 1
ATOM 742 O O . ASP A 1 97 ? 12.872 21.301 16.283 1.00 10.33 518 ASP A O 1
ATOM 747 N N . GLU A 1 98 ? 11.603 20.992 14.459 1.00 7.46 519 GLU A N 1
ATOM 748 C CA . GLU A 1 98 ? 12.687 21.307 13.548 1.00 13.62 519 GLU A CA 1
ATOM 749 C C . GLU A 1 98 ? 13.205 22.727 13.759 1.00 14.72 519 GLU A C 1
ATOM 750 O O . GLU A 1 98 ? 14.384 22.996 13.533 1.00 21.59 519 GLU A O 1
ATOM 756 N N . GLU A 1 99 ? 12.326 23.633 14.193 1.00 12.93 520 GLU A N 1
ATOM 757 C CA . GLU A 1 99 ? 12.707 25.032 14.433 1.00 20.92 520 GLU A CA 1
ATOM 758 C C . GLU A 1 99 ? 13.379 25.184 15.793 1.00 18.10 520 GLU A C 1
ATOM 759 O O . GLU A 1 99 ? 13.768 26.282 16.191 1.00 16.19 520 GLU A O 1
ATOM 765 N N . ASN A 1 100 ? 13.516 24.057 16.483 1.00 14.73 521 ASN A N 1
ATOM 766 C CA . ASN A 1 100 ? 14.116 23.983 17.805 1.00 17.46 521 ASN A CA 1
ATOM 767 C C . ASN A 1 100 ? 13.691 25.102 18.743 1.00 16.64 521 ASN A C 1
ATOM 768 O O . ASN A 1 100 ? 14.491 25.950 19.149 1.00 19.23 521 ASN A O 1
ATOM 773 N N . THR A 1 101 ? 12.410 25.086 19.085 1.00 14.19 522 THR A N 1
ATOM 774 C CA . THR A 1 101 ? 11.846 26.070 19.995 1.00 15.40 522 THR A CA 1
ATOM 775 C C . THR A 1 101 ? 11.607 25.412 21.355 1.00 17.76 522 THR A C 1
ATOM 776 O O . THR A 1 101 ? 11.111 26.047 22.286 1.00 14.49 522 THR A O 1
ATOM 780 N N . VAL A 1 102 ? 11.973 24.136 21.464 1.00 13.06 523 VAL A N 1
ATOM 781 C CA . VAL A 1 102 ? 11.809 23.385 22.706 1.00 10.80 523 VAL A CA 1
ATOM 782 C C . VAL A 1 102 ? 13.157 22.853 23.189 1.00 8.04 523 VAL A C 1
ATOM 783 O O . VAL A 1 102 ? 13.806 22.095 22.479 1.00 10.93 523 VAL A O 1
ATOM 787 N N . VAL A 1 103 ? 13.583 23.265 24.383 1.00 10.68 524 VAL A N 1
ATOM 788 C CA . VAL A 1 103 ? 14.852 22.785 24.938 1.00 12.10 524 VAL A CA 1
ATOM 789 C C . VAL A 1 103 ? 14.625 21.367 25.431 1.00 8.66 524 VAL A C 1
ATOM 790 O O . VAL A 1 103 ? 13.780 21.140 26.288 1.00 9.57 524 VAL A O 1
ATOM 794 N N . GLU A 1 104 ? 15.380 20.415 24.886 1.00 11.00 525 GLU A N 1
ATOM 795 C CA . GLU A 1 104 ? 15.228 19.011 25.257 1.00 9.47 525 GLU A CA 1
ATOM 796 C C . GLU A 1 104 ? 16.520 18.382 25.741 1.00 9.44 525 GLU A C 1
ATOM 797 O O . GLU A 1 104 ? 17.599 18.973 25.661 1.00 9.67 525 GLU A O 1
ATOM 803 N N . LEU A 1 105 ? 16.388 17.148 26.208 1.00 9.15 526 LEU A N 1
ATOM 804 C CA . LEU A 1 105 ? 17.525 16.371 26.677 1.00 10.75 526 LEU A CA 1
ATOM 805 C C . LEU A 1 105 ? 18.416 16.017 25.487 1.00 9.15 526 LEU A C 1
ATOM 806 O O . LEU A 1 105 ? 19.614 15.789 25.645 1.00 11.05 526 LEU A O 1
ATOM 811 N N . ASN A 1 106 ? 17.828 15.976 24.296 1.00 8.25 527 ASN A N 1
ATOM 812 C CA . ASN A 1 106 ? 18.571 15.626 23.092 1.00 7.19 527 ASN A CA 1
ATOM 813 C C . ASN A 1 106 ? 17.899 16.273 21.881 1.00 10.64 527 ASN A C 1
ATOM 814 O O . ASN A 1 106 ? 16.693 16.131 21.683 1.00 9.45 527 ASN A O 1
ATOM 819 N N . GLU A 1 107 ? 18.675 17.007 21.090 1.00 10.59 528 GLU A N 1
ATOM 820 C CA . GLU A 1 107 ? 18.133 17.662 19.898 1.00 13.96 528 GLU A CA 1
ATOM 821 C C . GLU A 1 107 ? 18.560 16.874 18.660 1.00 16.73 528 GLU A C 1
ATOM 822 O O . GLU A 1 107 ? 18.187 17.210 17.532 1.00 17.06 528 GLU A O 1
ATOM 828 N N . ASN A 1 108 ? 19.329 15.812 18.877 1.00 15.35 529 ASN A N 1
ATOM 829 C CA . ASN A 1 108 ? 19.828 15.008 17.775 1.00 11.98 529 ASN A CA 1
ATOM 830 C C . ASN A 1 108 ? 19.050 13.722 17.490 1.00 14.37 529 ASN A C 1
ATOM 831 O O . ASN A 1 108 ? 19.475 12.904 16.676 1.00 19.68 529 ASN A O 1
ATOM 836 N N . ASN A 1 109 ? 17.908 13.547 18.150 1.00 11.73 530 ASN A N 1
ATOM 837 C CA . ASN A 1 109 ? 17.071 12.371 17.923 1.00 13.10 530 ASN A CA 1
ATOM 838 C C . ASN A 1 109 ? 15.697 12.855 17.463 1.00 11.39 530 ASN A C 1
ATOM 839 O O . ASN A 1 109 ? 14.681 12.175 17.636 1.00 9.44 530 ASN A O 1
ATOM 844 N N . ASN A 1 110 ? 15.687 14.037 16.856 1.00 9.13 531 ASN A N 1
ATOM 845 C CA . ASN A 1 110 ? 14.458 14.661 16.380 1.00 8.90 531 ASN A CA 1
ATOM 846 C C . ASN A 1 110 ? 14.202 14.433 14.898 1.00 6.69 531 ASN A C 1
ATOM 847 O O . ASN A 1 110 ? 13.278 15.016 14.336 1.00 10.10 531 ASN A O 1
ATOM 852 N N . VAL A 1 111 ? 15.008 13.589 14.262 1.00 10.00 532 VAL A N 1
ATOM 853 C CA . VAL A 1 111 ? 14.838 13.321 12.837 1.00 10.99 532 VAL A CA 1
ATOM 854 C C . VAL A 1 111 ? 14.831 11.827 12.527 1.00 11.72 532 VAL A C 1
ATOM 855 O O . VAL A 1 111 ? 15.689 11.082 13.005 1.00 12.56 532 VAL A O 1
ATOM 859 N N . ALA A 1 112 ? 13.858 11.405 11.724 1.00 11.81 533 ALA A N 1
ATOM 860 C CA . ALA A 1 112 ? 13.723 10.014 11.314 1.00 12.35 533 ALA A CA 1
ATOM 861 C C . ALA A 1 112 ? 13.956 9.906 9.809 1.00 15.28 533 ALA A C 1
ATOM 862 O O . ALA A 1 112 ? 13.643 10.828 9.047 1.00 14.62 533 ALA A O 1
ATOM 864 N N . THR A 1 113 ? 14.517 8.779 9.388 1.00 14.44 534 THR A N 1
ATOM 865 C CA . THR A 1 113 ? 14.786 8.534 7.979 1.00 15.85 534 THR A CA 1
ATOM 866 C C . THR A 1 113 ? 14.235 7.154 7.649 1.00 18.21 534 THR A C 1
ATOM 867 O O . THR A 1 113 ? 14.489 6.189 8.368 1.00 21.15 534 THR A O 1
ATOM 871 N N . PHE A 1 114 ? 13.465 7.071 6.573 1.00 13.45 535 PHE A N 1
ATOM 872 C CA . PHE A 1 114 ? 12.864 5.814 6.161 1.00 17.90 535 PHE A CA 1
ATOM 873 C C . PHE A 1 114 ? 12.854 5.757 4.639 1.00 19.65 535 PHE A C 1
ATOM 874 O O . PHE A 1 114 ? 12.307 6.638 3.975 1.00 22.45 535 PHE A O 1
ATOM 882 N N . ASP A 1 115 ? 13.475 4.718 4.094 1.00 25.34 536 ASP A N 1
ATOM 883 C CA . ASP A 1 115 ? 13.562 4.535 2.653 1.00 22.79 536 ASP A CA 1
ATOM 884 C C . ASP A 1 115 ? 12.462 3.620 2.116 1.00 23.93 536 ASP A C 1
ATOM 885 O O . ASP A 1 115 ? 12.186 2.561 2.682 1.00 24.41 536 ASP A O 1
ATOM 890 N N . VAL A 1 116 ? 11.838 4.042 1.020 1.00 24.58 537 VAL A N 1
ATOM 891 C CA . VAL A 1 116 ? 10.761 3.280 0.399 1.00 21.99 537 VAL A CA 1
ATOM 892 C C . VAL A 1 116 ? 11.039 3.043 -1.080 1.00 29.07 537 VAL A C 1
ATOM 893 O O 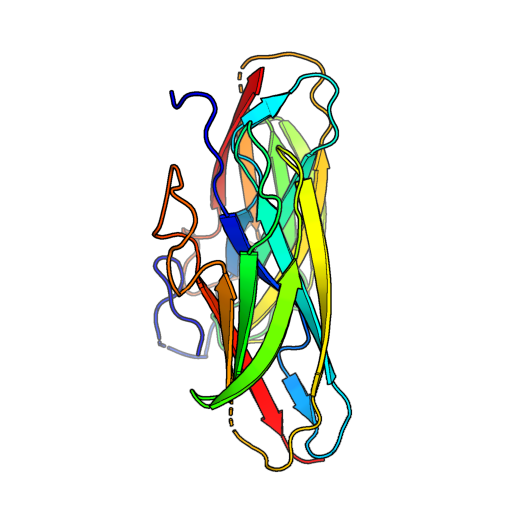. VAL A 1 116 ? 11.373 3.972 -1.815 1.00 29.15 537 VAL A O 1
ATOM 897 N N . SER A 1 117 ? 10.896 1.798 -1.516 1.00 30.04 538 SER A N 1
ATOM 898 C CA . SER A 1 117 ? 11.130 1.462 -2.913 1.00 34.80 538 SER A CA 1
ATOM 899 C C . SER A 1 117 ? 9.811 1.302 -3.664 1.00 39.21 538 SER A C 1
ATOM 900 O O . SER A 1 117 ? 9.063 0.352 -3.425 1.00 36.93 538 SER A O 1
ATOM 903 N N . VAL A 1 118 ? 9.528 2.240 -4.564 1.00 31.76 539 VAL A N 1
ATOM 904 C CA . VAL A 1 118 ? 8.304 2.199 -5.358 1.00 34.95 539 VAL A CA 1
ATOM 905 C C . VAL A 1 118 ? 8.569 1.450 -6.659 1.00 34.19 539 VAL A C 1
ATOM 906 O O . VAL A 1 118 ? 9.461 1.817 -7.422 1.00 36.56 539 VAL A O 1
ATOM 910 N N . VAL A 1 119 ? 7.793 0.401 -6.906 1.00 36.34 540 VAL A N 1
ATOM 911 C CA . VAL A 1 119 ? 7.962 -0.401 -8.112 1.00 39.55 540 VAL A CA 1
ATOM 912 C C . VAL A 1 119 ? 6.663 -0.509 -8.905 1.00 37.18 540 VAL A C 1
ATOM 913 O O . VAL A 1 119 ? 5.636 -0.934 -8.378 1.00 36.48 540 VAL A O 1
ATOM 917 N N . THR B 1 12 ? 14.960 -11.554 -2.134 1.00 45.09 433 THR B N 1
ATOM 918 C CA . THR B 1 12 ? 14.265 -12.007 -3.370 1.00 42.92 433 THR B CA 1
ATOM 919 C C . THR B 1 12 ? 13.695 -13.411 -3.181 1.00 40.79 433 THR B C 1
ATOM 920 O O . THR B 1 12 ? 14.200 -14.381 -3.744 1.00 52.00 433 THR B O 1
ATOM 924 N N . THR B 1 13 ? 12.643 -13.504 -2.376 1.00 33.50 434 THR B N 1
ATOM 925 C CA . THR B 1 13 ? 11.975 -14.769 -2.084 1.00 24.89 434 THR B CA 1
ATOM 926 C C . THR B 1 13 ? 11.144 -15.248 -3.273 1.00 23.04 434 THR B C 1
ATOM 927 O O . THR B 1 13 ? 11.072 -14.570 -4.295 1.00 22.91 434 THR B O 1
ATOM 931 N N . PHE B 1 14 ? 10.508 -16.409 -3.126 1.00 20.16 435 PHE B N 1
ATOM 932 C CA . PHE B 1 14 ? 9.690 -16.974 -4.196 1.00 24.62 435 PHE B CA 1
ATOM 933 C C . PHE B 1 14 ? 8.483 -17.760 -3.679 1.00 26.12 435 PHE B C 1
ATOM 934 O O . PHE B 1 14 ? 8.609 -18.581 -2.772 1.00 25.74 435 PHE B O 1
ATOM 942 N N . GLU B 1 15 ? 7.321 -17.494 -4.275 1.00 28.44 436 GLU B N 1
ATOM 943 C CA . GLU B 1 15 ? 6.053 -18.147 -3.939 1.00 28.37 436 GLU B CA 1
ATOM 944 C C . GLU B 1 15 ? 6.001 -18.943 -2.639 1.00 27.18 436 GLU B C 1
ATOM 945 O O . GLU B 1 15 ? 5.985 -20.177 -2.647 1.00 22.81 436 GLU B O 1
ATOM 951 N N . PHE B 1 16 ? 5.944 -18.232 -1.521 1.00 20.91 437 PHE B N 1
ATOM 952 C CA . PHE B 1 16 ? 5.894 -18.871 -0.217 1.00 18.66 437 PHE B CA 1
ATOM 953 C C . PHE B 1 16 ? 5.203 -17.927 0.756 1.00 14.43 437 PHE B C 1
ATOM 954 O O . PHE B 1 16 ? 5.387 -16.714 0.689 1.00 21.01 437 PHE B O 1
ATOM 962 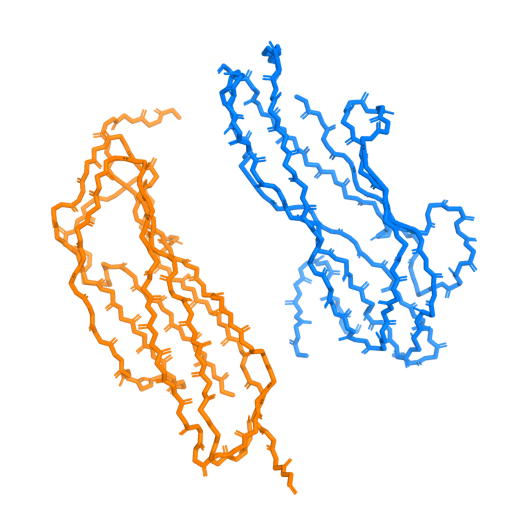N N . PRO B 1 17 ? 4.390 -18.471 1.669 1.00 14.79 438 PRO B N 1
ATOM 963 C CA . PRO B 1 17 ? 3.689 -17.627 2.640 1.00 13.35 438 PRO B CA 1
ATOM 964 C C . PRO B 1 17 ? 4.593 -17.109 3.756 1.00 14.72 438 PRO B C 1
ATOM 965 O O . PRO B 1 17 ? 5.692 -17.620 3.971 1.00 19.26 438 PRO B O 1
ATOM 969 N N . ASP B 1 18 ? 4.132 -16.067 4.439 1.00 12.54 439 ASP B N 1
ATOM 970 C CA . ASP B 1 18 ? 4.849 -15.516 5.587 1.00 10.66 439 ASP B CA 1
ATOM 971 C C . ASP B 1 18 ? 3.857 -14.834 6.507 1.00 10.78 439 ASP B C 1
ATOM 972 O O . ASP B 1 18 ? 3.385 -13.732 6.237 1.00 10.96 439 ASP B O 1
ATOM 977 N N . LEU B 1 19 ? 3.550 -15.510 7.603 1.00 11.14 440 LEU B N 1
ATOM 978 C CA . LEU B 1 19 ? 2.609 -15.007 8.590 1.00 7.30 440 LEU B CA 1
ATOM 979 C C . LEU B 1 19 ? 3.269 -14.080 9.594 1.00 11.49 440 LEU B C 1
ATOM 980 O O . LEU B 1 19 ? 4.404 -14.302 10.013 1.00 9.59 440 LEU B O 1
ATOM 985 N N . THR B 1 20 ? 2.545 -13.041 9.985 1.00 10.78 441 THR B N 1
ATOM 986 C CA . THR B 1 20 ? 3.047 -12.106 10.984 1.00 15.25 441 THR B CA 1
ATOM 987 C C . THR B 1 20 ? 1.844 -11.573 11.757 1.00 12.83 441 THR B C 1
ATOM 988 O O . THR B 1 20 ? 0.707 -11.700 11.305 1.00 10.09 441 THR B O 1
ATOM 992 N N . VAL B 1 21 ? 2.089 -11.003 12.933 1.00 13.24 442 VAL B N 1
ATOM 993 C CA . VAL B 1 21 ? 1.005 -10.475 13.756 1.00 13.13 442 VAL B CA 1
ATOM 994 C C . VAL B 1 21 ? 1.359 -9.181 14.474 1.00 11.39 442 VAL B C 1
ATOM 995 O O . VAL B 1 21 ? 2.525 -8.900 14.741 1.00 10.08 442 VAL B O 1
ATOM 999 N N . GLU B 1 22 ? 0.326 -8.399 14.772 1.00 9.06 443 GLU B N 1
ATOM 1000 C CA . GLU B 1 22 ? 0.458 -7.131 15.484 1.00 15.19 443 GLU B CA 1
ATOM 1001 C C . GLU B 1 22 ? -0.756 -6.978 16.389 1.00 8.87 443 GLU B C 1
ATOM 1002 O O . GLU B 1 22 ? -1.828 -7.510 16.097 1.00 14.83 443 GLU B O 1
ATOM 1008 N N . ILE B 1 23 ? -0.584 -6.247 17.484 1.00 9.94 444 ILE B N 1
ATOM 1009 C CA . ILE B 1 23 ? -1.670 -6.010 18.429 1.00 9.73 444 ILE B CA 1
ATOM 1010 C C . ILE B 1 23 ? -1.981 -4.515 18.510 1.00 11.04 444 ILE B C 1
ATOM 1011 O O . ILE B 1 23 ? -1.072 -3.691 18.612 1.00 10.34 444 ILE B O 1
ATOM 1016 N N . LYS B 1 24 ? -3.263 -4.174 18.458 1.00 9.31 445 LYS B N 1
ATOM 1017 C CA . LYS B 1 24 ? -3.702 -2.785 18.568 1.00 11.34 445 LYS B CA 1
ATOM 1018 C C . LYS B 1 24 ? -4.710 -2.727 19.710 1.00 11.52 445 LYS B C 1
ATOM 1019 O O . LYS B 1 24 ? -5.434 -3.689 19.954 1.00 13.08 445 LYS B O 1
ATOM 1025 N N . GLY B 1 25 ? -4.756 -1.610 20.422 1.00 9.96 446 GLY B N 1
ATOM 1026 C CA . GLY B 1 25 ? -5.707 -1.508 21.513 1.00 9.60 446 GLY B CA 1
ATOM 1027 C C . GLY B 1 25 ? -5.309 -0.474 22.543 1.00 10.33 446 GLY B C 1
ATOM 1028 O O . GLY B 1 25 ? -4.315 0.228 22.363 1.00 10.25 446 GLY B O 1
ATOM 1029 N N . PRO B 1 26 ? -6.075 -0.351 23.636 1.00 11.59 447 PRO B N 1
ATOM 1030 C CA . PRO B 1 26 ? -5.761 0.625 24.683 1.00 14.68 447 PRO B CA 1
ATOM 1031 C C . PRO B 1 26 ? -4.601 0.149 25.550 1.00 14.57 447 PRO B C 1
ATOM 1032 O O . PRO B 1 26 ? -4.544 -1.023 25.927 1.00 12.75 447 PRO B O 1
ATOM 1036 N N . ASP B 1 27 ? -3.677 1.054 25.865 1.00 13.51 448 ASP B N 1
ATOM 1037 C CA . ASP B 1 27 ? -2.525 0.699 26.692 1.00 14.27 448 ASP B CA 1
ATOM 1038 C C . ASP B 1 27 ? -2.757 1.088 28.146 1.00 14.39 448 ASP B C 1
ATOM 1039 O O . ASP B 1 27 ? -1.928 0.821 29.014 1.00 13.20 448 ASP B O 1
ATOM 1044 N N . VAL B 1 28 ? -3.891 1.733 28.402 1.00 17.38 449 VAL B N 1
ATOM 1045 C CA . VAL B 1 28 ? -4.264 2.113 29.760 1.00 16.24 449 VAL B CA 1
ATOM 1046 C C . VAL B 1 28 ? -5.768 1.904 29.888 1.00 15.31 449 VAL B C 1
ATOM 1047 O O . VAL B 1 28 ? -6.557 2.523 29.167 1.00 18.06 449 VAL B O 1
ATOM 1051 N N . VAL B 1 29 ? -6.160 1.013 30.795 1.00 11.70 450 VAL B N 1
ATOM 1052 C CA . VAL B 1 29 ? -7.570 0.710 31.006 1.00 18.18 450 VAL B CA 1
ATOM 1053 C C . VAL B 1 29 ? -7.914 0.642 32.491 1.00 18.73 450 VAL B C 1
ATOM 1054 O O . VAL B 1 29 ? -7.029 0.596 33.347 1.00 14.37 450 VAL B O 1
ATOM 1058 N N . GLY B 1 30 ? -9.210 0.638 32.786 1.00 20.75 451 GLY B N 1
ATOM 1059 C CA . GLY B 1 30 ? -9.654 0.574 34.165 1.00 22.86 451 GLY B CA 1
ATOM 1060 C C . GLY B 1 30 ? -10.041 -0.834 34.564 1.00 22.79 451 GLY B C 1
ATOM 1061 O O . GLY B 1 30 ? -10.552 -1.602 33.746 1.00 23.69 451 GLY B O 1
ATOM 1062 N N . VAL B 1 31 ? -9.795 -1.179 35.823 1.00 20.11 452 VAL B N 1
ATOM 1063 C CA . VAL B 1 31 ? -10.128 -2.505 36.324 1.00 23.57 452 VAL B CA 1
ATOM 1064 C C . VAL B 1 31 ? -11.641 -2.722 36.287 1.00 21.27 452 VAL B C 1
ATOM 1065 O O . VAL B 1 31 ? -12.421 -1.796 36.523 1.00 23.58 452 VAL B O 1
ATOM 1069 N N . ASN B 1 32 ? -12.039 -3.951 35.972 1.00 21.33 453 ASN B N 1
ATOM 1070 C CA . ASN B 1 32 ? -13.442 -4.337 35.879 1.00 22.67 453 ASN B CA 1
ATOM 1071 C C . ASN B 1 32 ? -14.195 -3.589 34.781 1.00 24.19 453 ASN B C 1
ATOM 1072 O O . ASN B 1 32 ? -15.410 -3.399 34.861 1.00 27.01 453 ASN B O 1
ATOM 1077 N N . LYS B 1 33 ? -13.460 -3.171 33.753 1.00 22.29 454 LYS B N 1
ATOM 1078 C CA . LYS B 1 33 ? -14.033 -2.464 32.611 1.00 17.79 454 LYS B CA 1
ATOM 1079 C C . LYS B 1 33 ? -13.742 -3.293 31.358 1.00 19.02 454 LYS B C 1
ATOM 1080 O O . LYS B 1 33 ? -12.771 -4.046 31.320 1.00 20.48 454 LYS B O 1
ATOM 1086 N N . LEU B 1 34 ? -14.580 -3.152 30.337 1.00 19.88 455 LEU B N 1
ATOM 1087 C CA . LEU B 1 34 ? -14.400 -3.903 29.100 1.00 17.20 455 LEU B CA 1
ATOM 1088 C C . LEU B 1 34 ? -13.431 -3.200 28.149 1.00 18.40 455 LEU B C 1
ATOM 1089 O O . LEU B 1 34 ? -13.662 -2.059 27.752 1.00 17.07 455 LEU B O 1
ATOM 1094 N N . ALA B 1 35 ? -12.346 -3.882 27.790 1.00 12.94 456 ALA B N 1
ATOM 1095 C CA . ALA B 1 35 ? -11.360 -3.320 26.873 1.00 12.57 456 ALA B CA 1
ATOM 1096 C C . ALA B 1 35 ? -11.348 -4.155 25.599 1.00 15.45 456 ALA B C 1
ATOM 1097 O O . ALA B 1 35 ? -11.329 -5.384 25.659 1.00 16.53 456 ALA B O 1
ATOM 1099 N N . GLU B 1 36 ? -11.366 -3.492 24.449 1.00 11.21 457 GLU B N 1
ATOM 1100 C CA . GLU B 1 36 ? -11.359 -4.198 23.176 1.00 14.06 457 GLU B CA 1
ATOM 1101 C C . GLU B 1 36 ? -10.016 -4.086 22.469 1.00 14.57 457 GLU B C 1
ATOM 1102 O O . GLU B 1 36 ? -9.467 -2.991 22.322 1.00 8.02 457 GLU B O 1
ATOM 1108 N N . TYR B 1 37 ? -9.499 -5.229 22.028 1.00 9.38 458 TYR B N 1
ATOM 1109 C CA . TYR B 1 37 ? -8.228 -5.272 21.323 1.00 6.17 458 TYR B CA 1
ATOM 1110 C C . TYR B 1 37 ? -8.390 -5.864 19.945 1.00 11.08 458 TYR B C 1
ATOM 1111 O O . TYR B 1 37 ? -9.378 -6.541 19.654 1.00 15.71 458 TYR B O 1
ATOM 1120 N N . GLU B 1 38 ? -7.411 -5.594 19.095 1.00 13.73 459 GLU B N 1
ATOM 1121 C CA . GLU B 1 38 ? -7.422 -6.119 17.743 1.00 17.51 459 GLU B CA 1
ATOM 1122 C C . GLU B 1 38 ? -6.115 -6.846 17.511 1.00 15.05 459 GLU B C 1
ATOM 1123 O O . GLU B 1 38 ? -5.048 -6.383 17.915 1.00 13.40 459 GLU B O 1
ATOM 1129 N N . VAL B 1 39 ? -6.210 -8.002 16.874 1.00 9.81 460 VAL B N 1
ATOM 1130 C CA . VAL B 1 39 ? -5.033 -8.773 16.541 1.00 8.58 460 VAL B CA 1
ATOM 1131 C C . VAL B 1 39 ? -5.033 -8.772 15.023 1.00 10.67 460 VAL B C 1
ATOM 1132 O O . VAL B 1 39 ? -5.921 -9.340 14.388 1.00 11.99 460 VAL B O 1
ATOM 1136 N N . HIS B 1 40 ? -4.069 -8.068 14.444 1.00 11.39 461 HIS B N 1
ATOM 1137 C CA . HIS B 1 40 ? -3.954 -7.988 12.993 1.00 11.64 461 HIS B CA 1
ATOM 1138 C C . HIS B 1 40 ? -3.005 -9.092 12.549 1.00 15.00 461 HIS B C 1
ATOM 1139 O O . HIS B 1 40 ? -1.818 -9.074 12.883 1.00 15.53 461 HIS B O 1
ATOM 1146 N N . VAL B 1 41 ? -3.543 -10.062 11.815 1.00 12.16 462 VAL B N 1
ATOM 1147 C CA . VAL B 1 41 ? -2.759 -11.185 11.318 1.00 12.61 462 VAL B CA 1
ATOM 1148 C C . VAL B 1 41 ? -2.631 -11.024 9.807 1.00 10.98 462 VAL B C 1
ATOM 1149 O O . VAL B 1 41 ? -3.626 -10.866 9.105 1.00 11.47 462 VAL B O 1
ATOM 1153 N N . LYS B 1 42 ? -1.401 -11.048 9.306 1.00 11.05 463 LYS B N 1
ATOM 1154 C CA . LYS B 1 42 ? -1.191 -10.858 7.879 1.00 11.77 463 LYS B CA 1
ATOM 1155 C C . LYS B 1 42 ? -0.343 -11.937 7.235 1.00 13.40 463 LYS B C 1
ATOM 1156 O O . LYS B 1 42 ? 0.415 -12.638 7.904 1.00 11.66 463 LYS B O 1
ATOM 1162 N N . ASN B 1 43 ? -0.491 -12.060 5.921 1.00 9.93 464 ASN B N 1
ATOM 1163 C CA . ASN B 1 43 ? 0.299 -12.998 5.143 1.00 14.92 464 ASN B CA 1
ATOM 1164 C C . ASN B 1 43 ? 1.012 -12.132 4.114 1.00 18.86 464 ASN B C 1
ATOM 1165 O O . ASN B 1 43 ? 0.383 -11.577 3.216 1.00 19.38 464 ASN B O 1
ATOM 1170 N N . LEU B 1 44 ? 2.323 -12.003 4.270 1.00 16.75 465 LEU B N 1
ATOM 1171 C CA . LEU B 1 44 ? 3.132 -11.191 3.371 1.00 20.53 465 LEU B CA 1
ATOM 1172 C C . LEU B 1 44 ? 3.577 -11.978 2.142 1.00 19.91 465 LEU B C 1
ATOM 1173 O O . LEU B 1 44 ? 4.162 -11.413 1.221 1.00 23.58 465 LEU B O 1
ATOM 1178 N N . GLY B 1 45 ? 3.296 -13.278 2.137 1.00 19.17 466 GLY B N 1
ATOM 1179 C CA . GLY B 1 45 ? 3.698 -14.129 1.029 1.00 17.06 466 GLY B CA 1
ATOM 1180 C C . GLY B 1 45 ? 2.807 -14.125 -0.199 1.00 19.49 466 GLY B C 1
ATOM 1181 O O . GLY B 1 45 ? 1.676 -13.631 -0.167 1.00 17.37 466 GLY B O 1
ATOM 1182 N N . GLY B 1 46 ? 3.325 -14.694 -1.286 1.00 16.90 467 GLY B N 1
ATOM 1183 C CA . GLY B 1 46 ? 2.587 -14.756 -2.540 1.00 18.55 467 GLY B CA 1
ATOM 1184 C C . GLY B 1 46 ? 1.673 -15.963 -2.643 1.00 17.95 467 GLY B C 1
ATOM 1185 O O . GLY B 1 46 ? 0.945 -16.127 -3.628 1.00 21.74 467 GLY B O 1
ATOM 1186 N N . ILE B 1 47 ? 1.732 -16.824 -1.633 1.00 18.88 468 ILE B N 1
ATOM 1187 C CA . ILE B 1 47 ? 0.894 -18.017 -1.572 1.00 15.38 468 ILE B CA 1
ATOM 1188 C C . ILE B 1 47 ? 0.059 -17.913 -0.304 1.00 14.14 468 ILE B C 1
ATOM 1189 O O . ILE B 1 47 ? 0.549 -17.463 0.731 1.00 16.74 468 ILE B O 1
ATOM 1194 N N . GLY B 1 48 ? -1.204 -18.320 -0.388 1.00 12.89 469 GLY B N 1
ATOM 1195 C CA . GLY B 1 48 ? -2.079 -18.230 0.765 1.00 12.77 469 GLY B CA 1
ATOM 1196 C C . GLY B 1 48 ? -1.857 -19.262 1.852 1.00 12.86 469 GLY B C 1
ATOM 1197 O O . GLY B 1 48 ? -1.082 -20.205 1.703 1.00 11.60 469 GLY B O 1
ATOM 1198 N N . VAL B 1 49 ? -2.545 -19.062 2.970 1.00 11.88 470 VAL B N 1
ATOM 1199 C CA . VAL B 1 49 ? -2.471 -19.978 4.095 1.00 11.27 470 VAL B CA 1
ATOM 1200 C C . VAL B 1 49 ? -3.916 -20.348 4.403 1.00 9.51 470 VAL B C 1
ATOM 1201 O O . VAL B 1 49 ? -4.665 -19.560 4.980 1.00 12.02 470 VAL B O 1
ATOM 1205 N N . PRO B 1 50 ? -4.333 -21.553 3.983 1.00 15.69 471 PRO B N 1
ATOM 1206 C CA . PRO B 1 50 ? -5.688 -22.068 4.188 1.00 16.78 471 PRO B CA 1
ATOM 1207 C C . PRO B 1 50 ? -6.121 -22.086 5.645 1.00 13.76 471 PRO B C 1
ATOM 1208 O O . PRO B 1 50 ? -7.257 -21.734 5.966 1.00 15.87 471 PRO B O 1
ATOM 1212 N N . SER B 1 51 ? -5.213 -22.485 6.528 1.00 12.33 472 SER B N 1
ATOM 1213 C CA . SER B 1 51 ? -5.537 -22.558 7.942 1.00 16.07 472 SER B CA 1
ATOM 1214 C C . SER B 1 51 ? -4.314 -22.469 8.855 1.00 15.89 472 SER B C 1
ATOM 1215 O O . SER B 1 51 ? -3.328 -23.182 8.666 1.00 16.13 472 SER B O 1
ATOM 1218 N N . THR B 1 52 ? -4.382 -21.583 9.841 1.00 13.78 473 THR B N 1
ATOM 1219 C CA . THR B 1 52 ? -3.297 -21.434 10.801 1.00 8.85 473 THR B CA 1
ATOM 1220 C C . THR B 1 52 ? -3.891 -20.977 12.129 1.00 9.62 473 THR B C 1
ATOM 1221 O O . THR B 1 52 ? -4.960 -20.360 12.174 1.00 8.50 473 THR B O 1
ATOM 1225 N N . LYS B 1 53 ? -3.202 -21.305 13.212 1.00 9.02 474 LYS B N 1
ATOM 1226 C CA . LYS B 1 53 ? -3.681 -20.958 14.536 1.00 10.36 474 LYS B CA 1
ATOM 1227 C C . LYS B 1 53 ? -3.092 -19.662 15.087 1.00 12.92 474 LYS B C 1
ATOM 1228 O O . LYS B 1 53 ? -1.895 -19.402 14.973 1.00 13.27 474 LYS B O 1
ATOM 1234 N N . VAL B 1 54 ? -3.960 -18.837 15.658 1.00 7.84 475 VAL B N 1
ATOM 1235 C CA . VAL B 1 54 ? -3.544 -17.587 16.267 1.00 6.74 475 VAL B CA 1
ATOM 1236 C C . VAL B 1 54 ? -3.923 -17.715 17.734 1.00 10.60 475 VAL B C 1
ATOM 1237 O O . VAL B 1 54 ? -5.001 -18.218 18.071 1.00 7.96 475 VAL B O 1
ATOM 1241 N N . ARG B 1 55 ? -3.026 -17.283 18.608 1.00 7.77 476 ARG B N 1
ATOM 1242 C CA . ARG B 1 55 ? -3.281 -17.368 20.035 1.00 8.56 476 ARG B CA 1
ATOM 1243 C C . ARG B 1 55 ? -2.949 -16.044 20.684 1.00 10.61 476 ARG B C 1
ATOM 1244 O O . ARG B 1 55 ? -2.081 -15.310 20.210 1.00 6.72 476 ARG B O 1
ATOM 1252 N N . VAL B 1 56 ? -3.674 -15.727 21.750 1.00 10.68 477 VAL B N 1
ATOM 1253 C CA . VAL B 1 56 ? -3.411 -14.520 22.510 1.00 7.97 477 VAL B CA 1
ATOM 1254 C C . VAL B 1 56 ? -3.228 -14.963 23.951 1.00 7.88 477 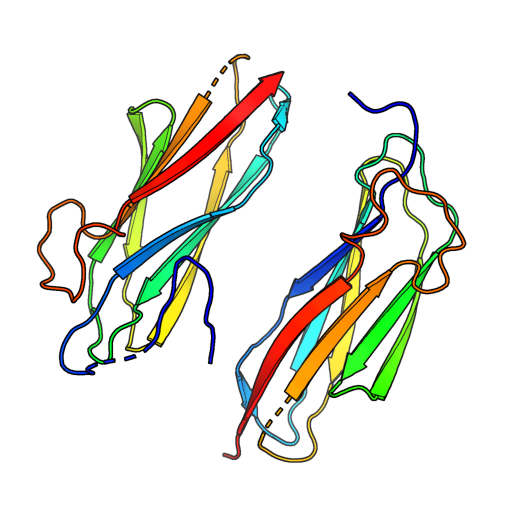VAL B C 1
ATOM 1255 O O . VAL B 1 56 ? -3.997 -15.775 24.462 1.00 8.16 477 VAL B O 1
ATOM 1259 N N . TYR B 1 57 ? -2.182 -14.444 24.583 1.00 5.48 478 TYR B N 1
ATOM 1260 C CA . TYR B 1 57 ? -1.861 -14.746 25.970 1.00 5.33 478 TYR B CA 1
ATOM 1261 C C . TYR B 1 57 ? -1.894 -13.437 26.752 1.00 5.46 478 TYR B C 1
ATOM 1262 O O . TYR B 1 57 ? -1.619 -12.365 26.207 1.00 8.33 478 TYR B O 1
ATOM 1271 N N . ILE B 1 58 ? -2.240 -13.529 28.029 1.00 5.69 479 ILE B N 1
ATOM 1272 C CA . ILE B 1 58 ? -2.245 -12.372 28.916 1.00 9.21 479 ILE B CA 1
ATOM 1273 C C . ILE B 1 58 ? -1.396 -12.843 30.086 1.00 7.92 479 ILE B C 1
ATOM 1274 O O . ILE B 1 58 ? -1.782 -13.764 30.806 1.00 9.13 479 ILE B O 1
ATOM 1279 N N . ASN B 1 59 ? -0.241 -12.209 30.263 1.00 6.36 480 ASN B N 1
ATOM 1280 C CA . ASN B 1 59 ? 0.705 -12.580 31.313 1.00 14.02 480 ASN B CA 1
ATOM 1281 C C . ASN B 1 59 ? 1.053 -14.072 31.298 1.00 9.93 480 ASN B C 1
ATOM 1282 O O . ASN B 1 59 ? 1.105 -14.722 32.341 1.00 9.28 480 ASN B O 1
ATOM 1287 N N . GLY B 1 60 ? 1.279 -14.607 30.101 1.00 10.16 481 GLY B N 1
ATOM 1288 C CA . GLY B 1 60 ? 1.653 -16.005 29.966 1.00 7.11 481 GLY B CA 1
ATOM 1289 C C . GLY B 1 60 ? 0.530 -17.024 29.960 1.00 9.60 481 GLY B C 1
ATOM 1290 O O . GLY B 1 60 ? 0.762 -18.205 29.692 1.00 11.89 481 GLY B O 1
ATOM 1291 N N . THR B 1 61 ? -0.683 -16.569 30.254 1.00 8.16 482 THR B N 1
ATOM 1292 C CA . THR B 1 61 ? -1.858 -17.440 30.287 1.00 7.10 482 THR B CA 1
ATOM 1293 C C . THR B 1 61 ? -2.592 -17.399 28.955 1.00 6.49 482 THR B C 1
ATOM 1294 O O . THR B 1 61 ? -2.948 -16.320 28.492 1.00 9.16 482 THR B O 1
ATOM 1298 N N . LEU B 1 62 ? -2.823 -18.556 28.338 1.00 6.35 483 LEU B N 1
ATOM 1299 C CA . LEU B 1 62 ? -3.546 -18.573 27.065 1.00 4.37 483 LEU B CA 1
ATOM 1300 C C . LEU B 1 62 ? -4.932 -17.995 27.327 1.00 5.76 483 LEU B C 1
ATOM 1301 O O . LEU B 1 62 ? -5.632 -18.429 28.241 1.00 8.83 483 LEU B O 1
ATOM 1306 N N . TYR B 1 63 ? -5.326 -17.022 26.514 1.00 4.21 484 TYR B N 1
ATOM 1307 C CA . TYR B 1 63 ? -6.606 -16.360 26.685 1.00 4.52 484 TYR B CA 1
ATOM 1308 C C . TYR B 1 63 ? -7.623 -16.711 25.607 1.00 8.08 484 TYR B C 1
ATOM 1309 O O . TYR B 1 63 ? -8.748 -17.114 25.905 1.00 6.60 484 TYR B O 1
ATOM 1318 N N . LYS B 1 64 ? -7.221 -16.561 24.349 1.00 7.63 485 LYS B N 1
ATOM 1319 C CA . LYS B 1 64 ? -8.115 -16.860 23.237 1.00 10.18 485 LYS B CA 1
ATOM 1320 C C . LYS B 1 64 ? -7.395 -17.523 22.069 1.00 9.85 485 LYS B C 1
ATOM 1321 O O . LYS B 1 64 ? -6.222 -17.249 21.806 1.00 11.20 485 LYS B O 1
ATOM 1327 N N . ASN B 1 65 ? -8.121 -18.404 21.384 1.00 9.44 486 ASN B N 1
ATOM 1328 C CA . ASN B 1 65 ? -7.618 -19.143 20.226 1.00 12.75 486 ASN B CA 1
ATOM 1329 C C . ASN B 1 65 ? -8.486 -18.854 19.014 1.00 9.72 486 ASN B C 1
ATOM 1330 O O . ASN B 1 65 ? -9.696 -18.672 19.140 1.00 12.06 486 ASN B O 1
ATOM 1335 N N . TRP B 1 66 ? -7.857 -18.841 17.845 1.00 5.56 487 TRP B N 1
ATOM 1336 C CA . TRP B 1 66 ? -8.547 -18.619 16.577 1.00 6.97 487 TRP B CA 1
ATOM 1337 C C . TRP B 1 66 ? -7.875 -19.477 15.519 1.00 10.72 487 TRP B C 1
ATOM 1338 O O . TRP B 1 66 ? -6.676 -19.742 15.589 1.00 9.61 487 TRP B O 1
ATOM 1349 N N . THR B 1 67 ? -8.656 -19.916 14.542 1.00 9.23 488 THR B N 1
ATOM 1350 C CA . THR B 1 67 ? -8.123 -20.665 13.413 1.00 12.52 488 THR B CA 1
ATOM 1351 C C . THR B 1 67 ? -8.488 -19.712 12.281 1.00 15.30 488 THR B C 1
ATOM 1352 O O . THR B 1 67 ? -9.665 -19.379 12.102 1.00 15.45 488 THR B O 1
ATOM 1356 N N . VAL B 1 68 ? -7.488 -19.238 11.544 1.00 9.16 489 VAL B N 1
ATOM 1357 C CA . VAL B 1 68 ? -7.747 -18.282 10.474 1.00 9.18 489 VAL B CA 1
ATOM 1358 C C . VAL B 1 68 ? -7.231 -18.717 9.112 1.00 10.50 489 VAL B C 1
ATOM 1359 O O . VAL B 1 68 ? -6.321 -19.534 9.017 1.00 8.19 489 VAL B O 1
ATOM 1363 N N . SER B 1 69 ? -7.831 -18.161 8.064 1.00 10.66 490 SER B N 1
ATOM 1364 C CA . SER B 1 69 ? -7.436 -18.449 6.687 1.00 9.44 490 SER B CA 1
ATOM 1365 C C . SER B 1 69 ? -7.012 -17.118 6.089 1.00 9.60 490 SER B C 1
ATOM 1366 O O . SER B 1 69 ? -7.624 -16.089 6.372 1.00 12.51 490 SER B O 1
ATOM 1369 N N . LEU B 1 70 ? -5.972 -17.130 5.263 1.00 8.53 491 LEU B N 1
ATOM 1370 C CA . LEU B 1 70 ? -5.491 -15.901 4.645 1.00 8.55 491 LEU B CA 1
ATOM 1371 C C . LEU B 1 70 ? -5.048 -16.154 3.214 1.00 11.14 491 LEU B C 1
ATOM 1372 O O . LEU B 1 70 ? -4.415 -17.166 2.924 1.00 16.78 491 LEU B O 1
ATOM 1377 N N . GLY B 1 71 ? -5.395 -15.247 2.311 1.00 12.00 492 GLY B N 1
ATOM 1378 C CA . GLY B 1 71 ? -4.972 -15.422 0.936 1.00 16.31 492 GLY B CA 1
ATOM 1379 C C . GLY B 1 71 ? -3.617 -14.758 0.800 1.00 15.81 492 GLY B C 1
ATOM 1380 O O . GLY B 1 71 ? -3.079 -14.249 1.791 1.00 11.16 492 GLY B O 1
ATOM 1381 N N . PRO B 1 72 ? -3.022 -14.761 -0.403 1.00 15.67 493 PRO B N 1
ATOM 1382 C CA . PRO B 1 72 ? -1.716 -14.116 -0.560 1.00 17.26 493 PRO B CA 1
ATOM 1383 C C . PRO B 1 72 ? -1.835 -12.612 -0.289 1.00 14.42 493 PRO B C 1
ATOM 1384 O O . PRO B 1 72 ? -2.849 -11.990 -0.618 1.00 13.70 493 PRO B O 1
ATOM 1388 N N . LYS B 1 73 ? -0.797 -12.043 0.321 1.00 13.93 494 LYS B N 1
ATOM 1389 C CA . LYS B 1 73 ? -0.764 -10.622 0.658 1.00 20.06 494 LYS B CA 1
ATOM 1390 C C . LYS B 1 73 ? -2.114 -10.119 1.157 1.00 20.51 494 LYS B C 1
ATOM 1391 O O . LYS B 1 73 ? -2.658 -9.141 0.647 1.00 26.31 494 LYS B O 1
ATOM 1397 N N . GLU B 1 74 ? -2.645 -10.801 2.166 1.00 21.91 495 GLU B N 1
ATOM 1398 C CA . GLU B 1 74 ? -3.934 -10.452 2.746 1.00 23.06 495 GLU B CA 1
ATOM 1399 C C . GLU B 1 74 ? -3.796 -10.233 4.248 1.00 27.03 495 GLU B C 1
ATOM 1400 O O . GLU B 1 74 ? -2.908 -10.793 4.893 1.00 16.80 495 GLU B O 1
ATOM 1406 N N . GLU B 1 75 ? -4.685 -9.419 4.801 1.00 22.62 496 GLU B N 1
ATOM 1407 C CA . GLU B 1 75 ? -4.662 -9.129 6.223 1.00 20.44 496 GLU B CA 1
ATOM 1408 C C . GLU B 1 75 ? -6.062 -9.205 6.803 1.00 21.77 496 GLU B C 1
ATOM 1409 O O . GLU B 1 75 ? -7.015 -8.687 6.218 1.00 19.97 496 GLU B O 1
ATOM 1415 N N . LYS B 1 76 ? -6.184 -9.864 7.949 1.00 13.75 497 LYS B N 1
ATOM 1416 C CA . LYS B 1 76 ? -7.467 -9.977 8.625 1.00 12.32 497 LYS B CA 1
ATOM 1417 C C . LYS B 1 76 ? -7.331 -9.430 10.030 1.00 15.34 497 LYS B C 1
ATOM 1418 O O . LYS B 1 76 ? -6.292 -9.589 10.677 1.00 15.72 497 LYS B O 1
ATOM 1424 N N . VAL B 1 77 ? -8.382 -8.772 10.499 1.00 10.38 498 VAL B N 1
ATOM 1425 C CA . VAL B 1 77 ? -8.363 -8.203 11.832 1.00 16.03 498 VAL B CA 1
ATOM 1426 C C . VAL B 1 77 ? -9.242 -9.005 12.771 1.00 14.74 498 VAL B C 1
ATOM 1427 O O . VAL B 1 77 ? -10.449 -9.115 12.568 1.00 16.69 498 VAL B O 1
ATOM 1431 N N . LEU B 1 78 ? -8.618 -9.589 13.787 1.00 13.60 499 LEU B N 1
ATOM 1432 C CA . LEU B 1 78 ? -9.336 -10.376 14.773 1.00 12.16 499 LEU B CA 1
ATOM 1433 C C . LEU B 1 78 ? -9.569 -9.457 15.951 1.00 18.52 499 LEU B C 1
ATOM 1434 O O . LEU B 1 78 ? -8.755 -8.576 16.231 1.00 19.96 499 LEU B O 1
ATOM 1439 N N . THR B 1 79 ? -10.681 -9.649 16.640 1.00 16.04 500 THR B N 1
ATOM 1440 C CA . THR B 1 79 ? -10.961 -8.819 17.790 1.00 16.07 500 THR B CA 1
ATOM 1441 C C . THR B 1 79 ? -11.325 -9.693 18.974 1.00 19.82 500 THR B C 1
ATOM 1442 O O . THR B 1 79 ? -11.861 -10.787 18.813 1.00 22.13 500 THR B O 1
ATOM 1446 N N . PHE B 1 80 ? -10.985 -9.220 20.165 1.00 16.09 501 PHE B N 1
ATOM 1447 C CA . PHE B 1 80 ? -11.332 -9.921 21.385 1.00 13.06 501 PHE B CA 1
ATOM 1448 C C . PHE B 1 80 ? -11.565 -8.871 22.465 1.00 18.93 501 PHE B C 1
ATOM 1449 O O . PHE B 1 80 ? -11.111 -7.728 22.347 1.00 11.51 501 PHE B O 1
ATOM 1457 N N . ASN B 1 81 ? -12.294 -9.268 23.500 1.00 14.27 502 ASN B N 1
ATOM 1458 C CA . ASN B 1 81 ? -12.605 -8.400 24.627 1.00 19.72 502 ASN B CA 1
ATOM 1459 C C . ASN B 1 81 ? -11.932 -8.969 25.863 1.00 18.52 502 ASN B C 1
ATOM 1460 O O . ASN B 1 81 ? -11.777 -10.182 25.986 1.00 17.12 502 ASN B O 1
ATOM 1465 N N . TRP B 1 82 ? -11.548 -8.088 26.778 1.00 14.74 503 TRP B N 1
ATOM 1466 C CA . TRP B 1 82 ? -10.914 -8.495 28.025 1.00 13.66 503 TRP B CA 1
ATOM 1467 C C . TRP B 1 82 ? -11.303 -7.541 29.155 1.00 12.44 503 TRP B C 1
ATOM 1468 O O . TRP B 1 82 ? -11.211 -6.320 29.011 1.00 13.69 503 TRP B O 1
ATOM 1479 N N . THR B 1 83 ? -11.743 -8.105 30.274 1.00 10.59 504 THR B N 1
ATOM 1480 C CA . THR B 1 83 ? -12.135 -7.309 31.433 1.00 10.46 504 THR B CA 1
ATOM 1481 C C . THR B 1 83 ? -11.170 -7.622 32.580 1.00 11.52 504 THR B C 1
ATOM 1482 O O . THR B 1 83 ? -11.297 -8.655 33.246 1.00 16.94 504 THR B O 1
ATOM 1486 N N . PRO B 1 84 ? -10.169 -6.746 32.801 1.00 10.75 505 PRO B N 1
ATOM 1487 C CA . PRO B 1 84 ? -9.179 -6.931 33.870 1.00 15.50 505 PRO B CA 1
ATOM 1488 C C . PRO B 1 84 ? -9.867 -7.041 35.227 1.00 18.42 505 PRO B C 1
ATOM 1489 O O . PRO B 1 84 ? -10.795 -6.287 35.515 1.00 19.79 505 PRO B O 1
ATOM 1493 N N . THR B 1 85 ? -9.404 -7.970 36.058 1.00 12.71 506 THR B N 1
ATOM 1494 C CA . THR B 1 85 ? -9.989 -8.180 37.381 1.00 17.51 506 THR B CA 1
ATOM 1495 C C . THR B 1 85 ? -9.200 -7.506 38.494 1.00 21.95 506 THR B C 1
ATOM 1496 O O . THR B 1 85 ? -9.705 -7.327 39.605 1.00 19.48 506 THR B O 1
ATOM 1500 N N . GLN B 1 86 ? -7.957 -7.145 38.204 1.00 18.81 507 GLN B N 1
ATOM 1501 C CA . GLN B 1 86 ? -7.116 -6.504 39.202 1.00 18.94 507 GLN B CA 1
ATOM 1502 C C . GLN B 1 86 ? -6.182 -5.508 38.543 1.00 23.12 507 GLN B C 1
ATOM 1503 O O . GLN B 1 86 ? -5.787 -5.685 37.392 1.00 21.11 507 GLN B O 1
ATOM 1509 N N . GLU B 1 87 ? -5.833 -4.456 39.277 1.00 21.66 508 GLU B N 1
ATOM 1510 C CA . GLU B 1 87 ? -4.944 -3.426 38.753 1.00 22.45 508 GLU B CA 1
ATOM 1511 C C . GLU B 1 87 ? -3.514 -3.951 38.663 1.00 24.41 508 GLU B C 1
ATOM 1512 O O . GLU B 1 87 ? -3.146 -4.897 39.358 1.00 24.36 508 GLU B O 1
ATOM 1518 N N . GLY B 1 88 ? -2.717 -3.339 37.793 1.00 23.60 509 GLY B N 1
ATOM 1519 C CA . GLY B 1 88 ? -1.340 -3.765 37.631 1.00 20.70 509 GLY B CA 1
ATOM 1520 C C . GLY B 1 88 ? -0.898 -3.780 36.182 1.00 23.03 509 GLY B C 1
ATOM 1521 O O . GLY B 1 88 ? -1.626 -3.329 35.298 1.00 17.55 509 GLY B O 1
ATOM 1530 N N . TYR B 1 90 ? 0.047 -5.676 32.705 1.00 15.06 511 TYR B N 1
ATOM 1531 C CA . TYR B 1 90 ? -0.312 -6.897 31.997 1.00 16.08 511 TYR B CA 1
ATOM 1532 C C . TYR B 1 90 ? 0.377 -6.951 30.642 1.00 17.82 511 TYR B C 1
ATOM 1533 O O . TYR B 1 90 ? 0.410 -5.964 29.909 1.00 17.76 511 TYR B O 1
ATOM 1542 N N . ARG B 1 91 ? 0.935 -8.109 30.315 1.00 11.40 512 ARG B N 1
ATOM 1543 C CA . ARG B 1 91 ? 1.621 -8.273 29.044 1.00 10.94 512 ARG B CA 1
ATOM 1544 C C . ARG B 1 91 ? 0.770 -9.113 28.110 1.00 9.64 512 ARG B C 1
ATOM 1545 O O . ARG B 1 91 ? 0.458 -10.263 28.410 1.00 12.26 512 ARG B O 1
ATOM 1553 N N . ILE B 1 92 ? 0.379 -8.534 26.986 1.00 7.25 513 ILE B N 1
ATOM 1554 C CA . ILE B 1 92 ? -0.421 -9.267 26.018 1.00 5.52 513 ILE B CA 1
ATOM 1555 C C . ILE B 1 92 ? 0.494 -9.735 24.898 1.00 7.42 513 ILE B C 1
ATOM 1556 O O . ILE B 1 92 ? 1.287 -8.955 24.356 1.00 10.04 513 ILE B O 1
ATOM 1561 N N . ASN B 1 93 ? 0.412 -11.017 24.565 1.00 6.94 514 ASN B N 1
ATOM 1562 C CA . ASN B 1 93 ? 1.215 -11.565 23.475 1.00 4.78 514 ASN B CA 1
ATOM 1563 C C . ASN B 1 93 ? 0.259 -12.216 22.487 1.00 8.57 514 ASN B C 1
ATOM 1564 O O . ASN B 1 93 ? -0.769 -12.778 22.870 1.00 11.31 514 ASN B O 1
ATOM 1569 N N . ALA B 1 94 ? 0.585 -12.119 21.209 1.00 9.29 515 ALA B N 1
ATOM 1570 C CA . ALA B 1 94 ? -0.227 -12.741 20.173 1.00 6.55 515 ALA B CA 1
ATOM 1571 C C . ALA B 1 94 ? 0.769 -13.521 19.335 1.00 10.47 515 ALA B C 1
ATOM 1572 O O . ALA B 1 94 ? 1.880 -13.049 19.090 1.00 11.40 515 ALA B O 1
ATOM 1574 N N . THR B 1 95 ? 0.393 -14.720 18.919 1.00 7.15 516 THR B N 1
ATOM 1575 C CA . THR B 1 95 ? 1.279 -15.534 18.103 1.00 5.46 516 THR B CA 1
ATOM 1576 C C . THR B 1 95 ? 0.504 -16.106 16.937 1.00 6.66 516 THR B C 1
ATOM 1577 O O . THR B 1 95 ? -0.717 -16.249 17.003 1.00 6.48 516 THR B O 1
ATOM 1581 N N . VAL B 1 96 ? 1.219 -16.438 15.868 1.00 5.53 517 VAL B N 1
ATOM 1582 C CA . VAL B 1 96 ? 0.590 -17.052 14.709 1.00 7.14 517 VAL B CA 1
ATOM 1583 C C . VAL B 1 96 ? 1.470 -18.236 14.306 1.00 12.03 517 VAL B C 1
ATOM 1584 O O . VAL B 1 96 ? 2.698 -18.133 14.262 1.00 11.69 517 VAL B O 1
ATOM 1588 N N . ASP B 1 97 ? 0.821 -19.372 14.064 1.00 10.15 518 ASP B N 1
ATOM 1589 C CA . ASP B 1 97 ? 1.478 -20.634 13.711 1.00 12.15 518 ASP B CA 1
ATOM 1590 C C . ASP B 1 97 ? 2.570 -21.025 14.704 1.00 15.72 518 ASP B C 1
ATOM 1591 O O . ASP B 1 97 ? 3.674 -21.422 14.316 1.00 14.12 518 ASP B O 1
ATOM 1596 N N . GLU B 1 98 ? 2.248 -20.926 15.988 1.00 9.98 519 GLU B N 1
ATOM 1597 C CA . GLU B 1 98 ? 3.199 -21.259 17.039 1.00 16.18 519 GLU B CA 1
ATOM 1598 C C . GLU B 1 98 ? 3.671 -22.708 16.929 1.00 19.83 519 GLU B C 1
ATOM 1599 O O . GLU B 1 98 ? 4.817 -23.020 17.254 1.00 27.57 519 GLU B O 1
ATOM 1605 N N . GLU B 1 99 ? 2.792 -23.601 16.485 1.00 21.66 520 GLU B N 1
ATOM 1606 C CA . GLU B 1 99 ? 3.179 -25.004 16.339 1.00 28.16 520 GLU B CA 1
ATOM 1607 C C . GLU B 1 99 ? 3.991 -25.188 15.054 1.00 29.75 520 GLU B C 1
ATOM 1608 O O . GLU B 1 99 ? 4.487 -26.279 14.773 1.00 35.48 520 GLU B O 1
ATOM 1614 N N . ASN B 1 100 ? 4.127 -24.106 14.294 1.00 20.49 521 ASN B N 1
ATOM 1615 C CA . ASN B 1 100 ? 4.857 -24.097 13.029 1.00 26.52 521 ASN B CA 1
ATOM 1616 C C . ASN B 1 100 ? 4.467 -25.245 12.103 1.00 23.06 521 ASN B C 1
ATOM 1617 O O . ASN B 1 100 ? 5.280 -26.120 11.792 1.00 27.53 521 ASN B O 1
ATOM 1622 N N . THR B 1 101 ? 3.213 -25.227 11.665 1.00 21.94 522 THR B N 1
ATOM 1623 C CA . THR B 1 101 ? 2.690 -26.242 10.760 1.00 21.89 522 THR B CA 1
ATOM 1624 C C . THR B 1 101 ? 2.724 -25.712 9.332 1.00 20.25 522 THR B C 1
ATOM 1625 O O . THR B 1 101 ? 2.430 -26.435 8.381 1.00 27.35 522 THR B O 1
ATOM 1629 N N . VAL B 1 102 ? 3.075 -24.440 9.181 1.00 15.27 523 VAL B N 1
ATOM 1630 C CA . VAL B 1 102 ? 3.168 -23.848 7.855 1.00 16.80 523 VAL B CA 1
ATOM 1631 C C . VAL B 1 102 ? 4.550 -23.227 7.657 1.00 18.51 523 VAL B C 1
ATOM 1632 O O . VAL B 1 102 ? 4.969 -22.326 8.389 1.00 11.64 523 VAL B O 1
ATOM 1636 N N . VAL B 1 103 ? 5.275 -23.768 6.683 1.00 18.25 524 VAL B N 1
ATOM 1637 C CA . VAL B 1 103 ? 6.610 -23.291 6.368 1.00 19.06 524 VAL B CA 1
ATOM 1638 C C . VAL B 1 103 ? 6.488 -21.909 5.759 1.00 11.27 524 VAL B C 1
ATOM 1639 O O . VAL B 1 103 ? 5.739 -21.698 4.805 1.00 16.92 524 VAL B O 1
ATOM 1643 N N . GLU B 1 104 ? 7.236 -20.970 6.324 1.00 15.86 525 GLU B N 1
ATOM 1644 C CA . GLU B 1 104 ? 7.200 -19.584 5.885 1.00 10.40 525 GLU B CA 1
ATOM 1645 C C . GLU B 1 104 ? 8.569 -19.050 5.498 1.00 13.57 525 GLU B C 1
ATOM 1646 O O . GLU B 1 104 ? 9.599 -19.661 5.793 1.00 15.65 525 GLU B O 1
ATOM 1652 N N . LEU B 1 105 ? 8.576 -17.888 4.857 1.00 13.53 526 LEU B N 1
ATOM 1653 C CA . LEU B 1 105 ? 9.831 -17.259 4.471 1.00 16.90 526 LEU B CA 1
ATOM 1654 C C . LEU B 1 105 ? 10.527 -16.804 5.748 1.00 22.38 526 LEU B C 1
ATOM 1655 O O . LEU B 1 105 ? 11.748 -16.869 5.857 1.00 24.58 526 LEU B O 1
ATOM 1660 N N . ASN B 1 106 ? 9.736 -16.348 6.715 1.00 15.28 527 ASN B N 1
ATOM 1661 C CA . ASN B 1 106 ? 10.273 -15.877 7.987 1.00 12.26 527 ASN B CA 1
ATOM 1662 C C . ASN B 1 106 ? 9.466 -16.519 9.115 1.00 17.25 527 ASN B C 1
ATOM 1663 O O . ASN B 1 106 ? 8.262 -16.306 9.212 1.00 13.21 527 ASN B O 1
ATOM 1668 N N . GLU B 1 107 ? 10.118 -17.312 9.961 1.00 16.42 528 GLU B N 1
ATOM 1669 C CA . GLU B 1 107 ? 9.418 -17.974 11.067 1.00 12.12 528 GLU B CA 1
ATOM 1670 C C . GLU B 1 107 ? 9.616 -17.191 12.354 1.00 12.00 528 GLU B C 1
ATOM 1671 O O . GLU B 1 107 ? 9.122 -17.581 13.410 1.00 16.25 528 GLU B O 1
ATOM 1677 N N . ASN B 1 108 ? 10.320 -16.069 12.241 1.00 11.99 529 ASN B N 1
ATOM 1678 C CA . ASN B 1 108 ? 10.665 -15.246 13.393 1.00 12.29 529 ASN B CA 1
ATOM 1679 C C . ASN B 1 108 ? 9.973 -13.897 13.524 1.00 15.24 529 ASN B C 1
ATOM 1680 O O . ASN B 1 108 ? 10.443 -13.020 14.250 1.00 20.39 529 ASN B O 1
ATOM 1685 N N . ASN B 1 109 ? 8.863 -13.720 12.821 1.00 12.48 530 ASN B N 1
ATOM 1686 C CA . ASN B 1 109 ? 8.119 -12.472 12.904 1.00 10.74 530 ASN B CA 1
ATOM 1687 C C . ASN B 1 109 ? 6.685 -12.878 13.202 1.00 7.58 530 ASN B C 1
ATOM 1688 O O . ASN B 1 109 ? 5.736 -12.200 12.820 1.00 12.32 530 ASN B O 1
ATOM 1693 N N . ASN B 1 110 ? 6.554 -13.990 13.919 1.00 9.92 531 ASN B N 1
ATOM 1694 C CA . ASN B 1 110 ? 5.256 -14.569 14.256 1.00 12.24 531 ASN B CA 1
ATOM 1695 C C . ASN B 1 110 ? 4.749 -14.270 15.659 1.00 12.07 531 ASN B C 1
ATOM 1696 O O . ASN B 1 110 ? 3.775 -14.874 16.093 1.00 10.76 531 ASN B O 1
ATOM 1701 N N . VAL B 1 111 ? 5.391 -13.343 16.366 1.00 8.94 532 VAL B N 1
ATOM 1702 C CA . VAL B 1 111 ? 4.977 -13.017 17.727 1.00 11.67 532 VAL B CA 1
ATOM 1703 C C . VAL B 1 111 ? 4.888 -11.515 17.957 1.00 14.01 532 VAL B C 1
ATOM 1704 O O . VAL B 1 111 ? 5.732 -10.758 17.477 1.00 12.86 532 VAL B O 1
ATOM 1708 N N . ALA B 1 112 ? 3.857 -11.092 18.687 1.00 9.33 533 ALA B N 1
ATOM 1709 C CA . ALA B 1 112 ? 3.657 -9.677 19.003 1.00 8.65 533 ALA B CA 1
ATOM 1710 C C . ALA B 1 112 ? 3.518 -9.505 20.512 1.00 6.60 533 ALA B C 1
ATOM 1711 O O . ALA B 1 112 ? 3.065 -10.410 21.210 1.00 9.59 533 ALA B O 1
ATOM 1713 N N . THR B 1 113 ? 3.922 -8.336 21.000 1.00 6.06 534 THR B N 1
ATOM 1714 C CA . THR B 1 113 ? 3.867 -8.019 22.425 1.00 9.48 534 THR B CA 1
ATOM 1715 C C . THR B 1 113 ? 3.247 -6.634 22.601 1.00 12.26 534 THR B C 1
ATOM 1716 O O . THR B 1 113 ? 3.565 -5.714 21.854 1.00 13.87 534 THR B O 1
ATOM 1720 N N . PHE B 1 114 ? 2.370 -6.494 23.591 1.00 11.33 535 PHE B N 1
ATOM 1721 C CA . PHE B 1 114 ? 1.689 -5.232 23.860 1.00 11.06 535 PHE B CA 1
ATOM 1722 C C . PHE B 1 114 ? 1.425 -5.127 25.361 1.00 12.23 535 PHE B C 1
ATOM 1723 O O . PHE B 1 114 ? 0.698 -5.948 25.926 1.00 11.87 535 PHE B O 1
ATOM 1731 N N . ASP B 1 115 ? 2.017 -4.128 26.013 1.00 10.49 536 ASP B N 1
ATOM 1732 C CA . ASP B 1 115 ? 1.817 -3.950 27.449 1.00 9.29 536 ASP B CA 1
ATOM 1733 C C . ASP B 1 115 ? 0.630 -3.048 27.770 1.00 9.13 536 ASP B C 1
ATOM 1734 O O . ASP B 1 115 ? 0.425 -2.013 27.132 1.00 16.61 536 ASP B O 1
ATOM 1739 N N . VAL B 1 116 ? -0.143 -3.443 28.773 1.00 9.69 537 VAL B N 1
ATOM 1740 C CA . VAL B 1 116 ? -1.309 -2.676 29.185 1.00 9.43 537 VAL B CA 1
ATOM 1741 C C . VAL B 1 116 ? -1.234 -2.363 30.665 1.00 13.82 537 VAL B C 1
ATOM 1742 O O . VAL B 1 116 ? -0.837 -3.205 31.470 1.00 17.11 537 VAL B O 1
ATOM 1746 N N . SER B 1 117 ? -1.597 -1.137 31.018 1.00 14.78 538 SER B N 1
ATOM 1747 C CA . SER B 1 117 ? -1.594 -0.736 32.414 1.00 15.80 538 SER B CA 1
ATOM 1748 C C . SER B 1 117 ? -3.038 -0.702 32.879 1.00 12.97 538 SER B C 1
ATOM 1749 O O . SER B 1 117 ? -3.869 -0.001 32.301 1.00 15.03 538 SER B O 1
ATOM 1752 N N . VAL B 1 118 ? -3.338 -1.488 33.906 1.00 13.83 539 VAL B N 1
ATOM 1753 C CA . VAL B 1 118 ? -4.682 -1.541 34.460 1.00 14.78 539 VAL B CA 1
ATOM 1754 C C . VAL B 1 118 ? -4.651 -0.797 35.784 1.00 16.52 539 VAL B C 1
ATOM 1755 O O . VAL B 1 118 ? -3.856 -1.125 36.664 1.00 16.55 539 VAL B O 1
ATOM 1759 N N . VAL B 1 119 ? -5.513 0.204 35.918 1.00 24.90 540 VAL B N 1
ATOM 1760 C CA . VAL B 1 119 ? -5.569 1.005 37.134 1.00 28.47 540 VAL B CA 1
ATOM 1761 C C . VAL B 1 119 ? -6.982 1.140 37.691 1.00 31.04 540 VAL B C 1
ATOM 1762 O O . VAL B 1 119 ? -7.967 0.976 36.971 1.00 27.58 540 VAL B O 1
ATOM 1766 N N . LEU B 1 120 ? -7.067 1.438 38.985 1.00 40.20 541 LEU B N 1
ATOM 1767 C CA . LEU B 1 120 ? -8.348 1.603 39.666 1.00 40.81 541 LEU B CA 1
ATOM 1768 C C . LEU B 1 120 ? -8.934 2.974 39.347 1.00 43.26 541 LEU B C 1
ATOM 1769 O O . LEU B 1 120 ? -8.289 3.798 38.698 1.00 42.41 541 LEU B O 1
ATOM 1774 N N . GLU B 1 121 ? -10.156 3.215 39.809 1.00 47.74 542 GLU B N 1
ATOM 1775 C CA . GLU B 1 121 ? -10.819 4.491 39.578 1.00 47.81 542 GLU B CA 1
ATOM 1776 C C . GLU B 1 121 ? -12.139 4.578 40.335 1.00 51.21 542 GLU B C 1
ATOM 1777 O O . GLU B 1 121 ? -12.208 5.173 41.414 1.00 53.93 542 GLU B O 1
#

Foldseek 3Di:
DDDDPLADDAAPFWAKAKEKDWAQEAEAQDKTKIKIKIWTQHNAWFQWKKKWKAKQRHTDDIDIDIYHHGGIDIDMDIDHHHDFDIKMKMFIRPVVPGDGPDRVRGMYIGHHGYD/DDDQFWDKAKEKDWAQEEEAQDKTKIKIKIWIQGQAWAQWKKKWKAKANHTDDIDIDTGGHGGIDIDMDIDHHHDFDIKMKMFIRPVVPGDGPDPPRGMYIGHHGYYHD

Sequence (224 aa):
TDYDKLSNLTFEFPDLTVEIKGPDVVGVNKLAEYEVHVKNLGGIGVPSTKVRVYINGTLYKNWTVSLGPKEEKVLTFNWTPTQEGYRINATVDEENTVVELNENNNVATFDVSVVTTFEFPDLTVEIKGPDVVGVNKLAEYEVHVKNLGGIGVPSTKVRVYINGTLYKNWTVSLGPKEEKVLTFNWTPTQEGYRINATVDEENTVVELNENNNVATFDVSVVLE

InterPro domains:
  IPR011635 CARDB domain [PF07705] (438-534)
  IPR013783 Immunoglobulin-like fold [G3DSA:2.60.40.10] (422-544)

Secondary structure (DSSP, 8-state):
---BTTB----SS--EEEEEES-SEE-TT--EEEEEEEEE-SSS-EEEEEEEEEETTEEEEEEEEEE-TT-EEEEEEEE--SS---EEEEEESTT--S--S-SSSSEEEEE-EE-/---S---EEEEEES-SEEETTS-EEEEEEEEE-SSS-EEEEEEEEEETTEEEEEEEEEE-TTEEEEEEEEE--SS---EEEEEESTT--S--S-SSS-EEEEE-EEE--

CATH classification: 2.60.40.10